Protein AF-A0A315R3R1-F1 (afdb_monomer)

Foldseek 3Di:
DQPVVPAQALVVVLVVVVVPDVDPQDDPRSVVSSVVSVVCCVVRDPDQQHLVSLQVLLVVLVVCVVVVNLVVSLVSLVVSVVSVLVVLVVVVAQELVVVQVRRPDPDRVLVSLLVSLVSLVVVCLVPLVSLVVLLVSLVSCCVSHVVYDLVSVLSSLLSNLLSCVQVVVNVSSVVSLVVSCVVVVQPLVSLQSNLVSLCPHDPVRRDLVVSLVSLVSSVVSPNHPDPVSVVVSVVSNVVSVVD

Nearest PDB structures (foldseek):
  8fyu-assembly2_A  TM=6.120E-01  e=1.272E-01  Homo sapiens
  8ei0-assembly1_A  TM=6.313E-01  e=1.459E-01  Homo sapiens
  8gck-assembly2_A  TM=6.133E-01  e=1.834E-01  Homo sapiens
  8gck-assembly1_B  TM=6.121E-01  e=2.304E-01  Homo sapiens
  9gaw-assembly1_K  TM=3.525E-01  e=6.413E-02  Homo sapiens

pLDDT: mean 91.43, std 8.93, range [43.41, 98.81]

Mean predicted aligned error: 5.39 Å

Secondary structure (DSSP, 8-state):
--GGGT-S-HHHHHHHHHHHS-----GGGHHHHHHHHHHHHHHH-----SHHHHHHHHHHHHHHHHTT-HHHHHHHHHHHHHHHHHHHHHHT--SHHHHHHHS-SSS-HHHHHHHHHHHHHHHHTT-THHHHHHHHHHHHHHHH-TTS-HHHHHHHHHHHHHHHHHTT-HHHHHHHHHHHHHH-TT-HHHHHHHHHHHHHS-TTT--HHHHHHHHHHHHHT-----HHHHHHHHHHHHHHH--

Radius of gyration: 22.4 Å; Cα contacts (8 Å, |Δi|>4): 259; chains: 1; bounding box: 55×35×65 Å

Solvent-accessible surface area (backbone atoms only — not comparable to full-atom values): 13212 Å² total; per-residue (Å²): 129,60,76,73,78,80,45,53,35,37,59,63,49,26,51,50,46,56,74,75,41,96,70,81,63,57,79,82,48,44,58,50,50,36,51,48,34,42,55,46,46,70,71,75,42,98,71,82,70,32,28,62,56,44,47,51,43,51,52,47,19,55,55,27,44,78,69,72,34,55,68,61,16,49,49,48,44,50,53,49,47,56,51,47,49,59,48,36,69,72,72,65,46,42,23,58,71,59,49,54,71,75,45,71,62,96,70,59,59,68,56,56,56,50,51,48,52,51,51,27,49,63,44,18,78,78,39,64,69,30,23,56,51,34,36,50,51,32,49,52,46,56,68,53,30,67,68,29,60,65,72,56,55,51,52,40,49,51,51,32,18,48,32,29,37,77,71,69,40,42,71,62,12,48,56,44,49,53,54,53,37,68,76,41,70,62,45,60,68,59,33,50,53,57,17,45,52,29,60,72,36,59,83,94,70,37,34,42,69,59,19,37,51,36,33,50,49,53,67,67,62,72,55,71,87,48,73,67,62,52,51,52,39,54,50,54,39,52,64,47,69,78,113

Sequence (243 aa):
MCIRDSYYSAANLSDDWYQKYQITADGREEDFIWMAAWVLWNRLTDSKDCDEELDEKIEEGYNMLSKNNQEEASSIWLDVWEDFKNRIEKEGHNSLEELNRVFESDLFLSNWITDLEMNLHDLGLKNKDYFKKQIKFCRDFLNLLPESKDYLIQSISKGEAAAYIHLGETEKGDIKFERILKKYPNWTWGYIYWGDQYVLLDDSASNKRKAEQIYKLALQNGDIKKMEDIDILKDRVKEVANH

Structure (mmCIF, N/CA/C/O backbone):
data_AF-A0A315R3R1-F1
#
_entry.id   AF-A0A315R3R1-F1
#
loop_
_atom_site.group_PDB
_atom_site.id
_atom_site.type_symbol
_atom_site.label_atom_id
_atom_site.label_alt_id
_atom_site.label_comp_id
_atom_site.label_asym_id
_atom_site.label_entity_id
_atom_site.label_seq_id
_atom_site.pdbx_PDB_ins_code
_atom_site.Cartn_x
_atom_site.Cartn_y
_atom_site.Cartn_z
_atom_site.occupancy
_atom_site.B_iso_or_equiv
_atom_site.auth_seq_id
_atom_site.auth_comp_id
_atom_site.auth_asym_id
_atom_site.auth_atom_id
_atom_site.pdbx_PDB_model_num
ATOM 1 N N . MET A 1 1 ? 9.032 -6.303 -34.307 1.00 43.41 1 MET A N 1
ATOM 2 C CA . MET A 1 1 ? 8.897 -6.438 -32.850 1.00 43.41 1 MET A CA 1
ATOM 3 C C . MET A 1 1 ? 9.300 -5.094 -32.293 1.00 43.41 1 MET A C 1
ATOM 5 O O . MET A 1 1 ? 10.432 -4.685 -32.538 1.00 43.41 1 MET A O 1
ATOM 9 N N . CYS A 1 2 ? 8.352 -4.340 -31.745 1.00 49.78 2 CYS A N 1
ATOM 10 C CA . CYS A 1 2 ? 8.689 -3.096 -31.063 1.00 49.78 2 CYS A CA 1
ATOM 11 C C . CYS A 1 2 ? 9.483 -3.454 -29.803 1.00 49.78 2 CYS A C 1
ATOM 13 O O . CYS A 1 2 ? 9.259 -4.515 -29.230 1.00 49.78 2 CYS A O 1
ATOM 15 N N . ILE A 1 3 ? 10.412 -2.596 -29.376 1.00 58.06 3 ILE A N 1
ATOM 16 C CA . ILE A 1 3 ? 11.241 -2.816 -28.174 1.00 58.06 3 ILE A CA 1
ATOM 17 C C . ILE A 1 3 ? 10.363 -3.179 -26.953 1.00 58.06 3 ILE A C 1
ATOM 19 O O . ILE A 1 3 ? 10.701 -4.070 -26.182 1.00 58.06 3 ILE A O 1
ATOM 23 N N . ARG A 1 4 ? 9.168 -2.583 -26.870 1.00 56.34 4 ARG A N 1
ATOM 24 C CA . ARG A 1 4 ? 8.157 -2.819 -25.829 1.00 56.34 4 ARG A CA 1
ATOM 25 C C . ARG A 1 4 ? 7.463 -4.192 -25.873 1.00 56.34 4 ARG A C 1
ATOM 27 O O . ARG A 1 4 ? 6.874 -4.605 -24.881 1.00 56.34 4 ARG A O 1
ATOM 34 N N . ASP A 1 5 ? 7.493 -4.907 -26.998 1.00 61.88 5 ASP A N 1
ATOM 35 C CA . ASP A 1 5 ? 6.798 -6.201 -27.108 1.00 61.88 5 ASP A CA 1
ATOM 36 C C . ASP A 1 5 ? 7.511 -7.313 -26.314 1.00 61.88 5 ASP A C 1
ATOM 38 O O . ASP A 1 5 ? 6.922 -8.373 -26.111 1.00 61.88 5 ASP A O 1
ATOM 42 N N . SER A 1 6 ? 8.752 -7.071 -25.865 1.00 70.38 6 SER A N 1
ATOM 43 C CA . SER A 1 6 ? 9.600 -8.083 -25.219 1.00 70.38 6 SER A CA 1
ATOM 44 C C . SER A 1 6 ? 10.335 -7.623 -23.958 1.00 70.38 6 SER A C 1
ATOM 46 O O . SER A 1 6 ? 10.893 -8.473 -23.271 1.00 70.38 6 SER A O 1
ATOM 48 N N . TYR A 1 7 ? 10.385 -6.320 -23.660 1.00 84.38 7 TYR A N 1
ATOM 49 C CA . TYR A 1 7 ? 11.195 -5.783 -22.562 1.00 84.38 7 TYR A CA 1
ATOM 50 C C . TYR A 1 7 ? 10.416 -4.752 -21.749 1.00 84.38 7 TYR A C 1
ATOM 52 O O . TYR A 1 7 ? 9.514 -4.097 -22.272 1.00 84.38 7 TYR A O 1
ATOM 60 N N . TYR A 1 8 ? 10.818 -4.606 -20.486 1.00 87.12 8 TYR A N 1
ATOM 61 C CA . TYR A 1 8 ? 10.371 -3.562 -19.558 1.00 87.12 8 TYR A CA 1
ATOM 62 C C . TYR A 1 8 ? 11.518 -2.685 -19.050 1.00 87.12 8 TYR A C 1
ATOM 64 O O . TYR A 1 8 ? 11.253 -1.671 -18.431 1.00 87.12 8 TYR A O 1
ATOM 72 N N . SER A 1 9 ? 12.771 -3.027 -19.348 1.00 89.62 9 SER A N 1
ATOM 73 C CA . SER A 1 9 ? 13.954 -2.309 -18.871 1.00 89.62 9 SER A CA 1
ATOM 74 C C . SER A 1 9 ? 14.962 -2.148 -20.005 1.00 89.62 9 SER A C 1
ATOM 76 O O . SER A 1 9 ? 15.151 -3.063 -20.820 1.00 89.62 9 SER A O 1
ATOM 78 N N . ALA A 1 10 ? 15.624 -0.993 -20.050 1.00 89.44 10 ALA A N 1
ATOM 79 C CA . ALA A 1 10 ? 16.766 -0.784 -20.930 1.00 89.44 10 ALA A CA 1
ATOM 80 C C . ALA A 1 10 ? 17.985 -1.614 -20.509 1.00 89.44 10 ALA A C 1
ATOM 82 O O . ALA A 1 10 ? 18.717 -2.055 -21.395 1.00 89.44 10 ALA A O 1
ATOM 83 N N . ALA A 1 11 ? 18.163 -1.891 -19.213 1.00 88.69 11 ALA A N 1
ATOM 84 C CA . ALA A 1 11 ? 19.149 -2.851 -18.710 1.00 88.69 11 ALA A CA 1
ATOM 85 C C . ALA A 1 11 ? 18.926 -4.256 -19.275 1.00 88.69 11 ALA A C 1
ATOM 87 O O . ALA A 1 11 ? 19.809 -4.800 -19.944 1.00 88.69 11 ALA A O 1
ATOM 88 N N . ASN A 1 12 ? 17.711 -4.789 -19.149 1.00 89.56 12 ASN A N 1
ATOM 89 C CA . ASN A 1 12 ? 17.385 -6.102 -19.713 1.00 89.56 12 ASN A CA 1
ATOM 90 C C . ASN A 1 12 ? 17.523 -6.142 -21.245 1.00 89.56 12 ASN A C 1
ATOM 92 O O . ASN A 1 12 ? 17.957 -7.145 -21.815 1.00 89.56 12 ASN A O 1
ATOM 96 N N . LEU A 1 13 ? 17.194 -5.042 -21.932 1.00 89.56 13 LEU A N 1
ATOM 97 C CA . LEU A 1 13 ? 17.426 -4.916 -23.371 1.00 89.56 13 LEU A CA 1
ATOM 98 C C . LEU A 1 13 ? 18.923 -4.916 -23.717 1.00 89.56 13 LEU A C 1
ATOM 100 O O . LEU A 1 13 ? 19.322 -5.566 -24.686 1.00 89.56 13 LEU A O 1
ATOM 104 N N . SER A 1 14 ? 19.750 -4.194 -22.954 1.00 90.00 14 SER A N 1
ATOM 105 C CA . SER A 1 14 ? 21.198 -4.175 -23.170 1.00 90.00 14 SER A CA 1
ATOM 106 C C . SER A 1 14 ? 21.834 -5.533 -22.899 1.00 90.00 14 SER A C 1
ATOM 108 O O . SER A 1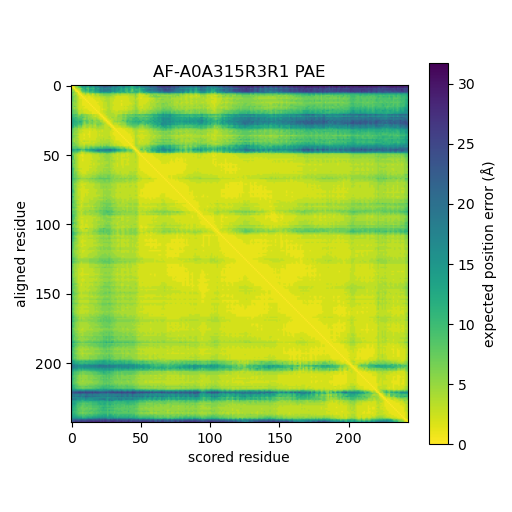 14 ? 22.668 -5.969 -23.692 1.00 90.00 14 SER A O 1
ATOM 110 N N . ASP A 1 15 ? 21.388 -6.247 -21.866 1.00 89.00 15 ASP A N 1
ATOM 111 C CA . ASP A 1 15 ? 21.871 -7.590 -21.544 1.00 89.00 15 ASP A CA 1
ATOM 112 C C . ASP A 1 15 ? 21.567 -8.584 -22.670 1.00 89.00 15 ASP A C 1
ATOM 114 O O . ASP A 1 15 ? 22.435 -9.368 -23.066 1.00 89.00 15 ASP A O 1
ATOM 118 N N . ASP A 1 16 ? 20.374 -8.510 -23.270 1.00 89.31 16 ASP A N 1
ATOM 119 C CA . ASP A 1 16 ? 20.048 -9.320 -24.448 1.00 89.31 16 ASP A CA 1
ATOM 120 C C . ASP A 1 16 ? 20.957 -8.983 -25.642 1.00 89.31 16 ASP A C 1
ATOM 122 O O . ASP A 1 16 ? 21.403 -9.875 -26.370 1.00 89.31 16 ASP A O 1
ATOM 126 N N . TRP A 1 17 ? 21.312 -7.706 -25.834 1.00 90.31 17 TRP A N 1
ATOM 127 C CA . TRP A 1 17 ? 22.267 -7.315 -26.875 1.00 90.31 17 TRP A CA 1
ATOM 128 C C . TRP A 1 17 ? 23.661 -7.894 -26.627 1.00 90.31 17 TRP A C 1
ATOM 130 O O . TRP A 1 17 ? 24.275 -8.380 -27.579 1.00 90.31 17 TRP A O 1
ATOM 140 N N . TYR A 1 18 ? 24.138 -7.908 -25.380 1.00 87.94 18 TYR A N 1
ATOM 141 C CA . TYR A 1 18 ? 25.399 -8.559 -25.010 1.00 87.94 18 TYR A CA 1
ATOM 142 C C . TYR A 1 18 ? 25.392 -10.065 -25.277 1.00 87.94 18 TYR A C 1
ATOM 144 O O . TYR A 1 18 ? 26.405 -10.620 -25.699 1.00 87.94 18 TYR A O 1
ATOM 152 N N . GLN A 1 19 ? 24.259 -10.738 -25.071 1.00 87.19 19 GLN A N 1
ATOM 153 C CA . GLN A 1 19 ? 24.139 -12.173 -25.346 1.00 87.19 19 GLN A CA 1
ATOM 154 C C . GLN A 1 19 ? 24.048 -12.480 -26.845 1.00 87.19 19 GLN A C 1
ATOM 156 O O . GLN A 1 19 ? 24.548 -13.506 -27.315 1.00 87.19 19 GLN A O 1
ATOM 161 N N . LYS A 1 20 ? 23.393 -11.604 -27.609 1.00 89.06 20 LYS A N 1
ATOM 162 C CA . LYS A 1 20 ? 23.090 -11.818 -29.027 1.00 89.06 20 LYS A CA 1
ATOM 163 C C . LYS A 1 20 ? 24.209 -11.387 -29.965 1.00 89.06 20 LYS A C 1
ATOM 165 O O . LYS A 1 20 ? 24.366 -11.972 -31.040 1.00 89.06 20 LYS A O 1
ATOM 170 N N . TYR A 1 21 ? 24.951 -10.350 -29.600 1.00 88.00 21 TYR A N 1
ATOM 171 C CA . TYR A 1 21 ? 26.004 -9.780 -30.426 1.00 88.00 21 TYR A CA 1
ATOM 172 C C . TYR A 1 21 ? 27.364 -9.986 -29.773 1.00 88.00 21 TYR A C 1
ATOM 174 O O . TYR A 1 21 ? 27.501 -9.999 -28.557 1.00 88.00 21 TYR A O 1
ATOM 182 N N . GLN A 1 22 ? 28.403 -10.119 -30.596 1.00 86.31 22 GLN A N 1
ATOM 183 C CA . GLN A 1 22 ? 29.772 -10.186 -30.100 1.00 86.31 22 GLN A CA 1
ATOM 184 C C . GLN A 1 22 ? 30.243 -8.778 -29.709 1.00 86.31 22 GLN A C 1
ATOM 186 O O . GLN A 1 22 ? 30.945 -8.113 -30.471 1.00 86.31 22 GLN A O 1
ATOM 191 N N . ILE A 1 23 ? 29.805 -8.311 -28.542 1.00 84.88 23 ILE A N 1
ATOM 192 C CA . ILE A 1 23 ? 30.211 -7.029 -27.969 1.00 84.88 23 ILE A CA 1
ATOM 193 C C . ILE A 1 23 ? 31.541 -7.230 -27.237 1.00 84.88 23 ILE A C 1
ATOM 195 O O . ILE A 1 23 ? 31.669 -8.110 -26.392 1.00 84.88 23 ILE A O 1
ATOM 199 N N . THR A 1 24 ? 32.546 -6.429 -27.593 1.00 85.81 24 THR A N 1
ATOM 200 C CA . THR A 1 24 ? 33.890 -6.455 -26.983 1.00 85.81 24 THR A CA 1
ATOM 201 C C . THR A 1 24 ? 34.185 -5.202 -26.158 1.00 85.81 24 THR A C 1
ATOM 203 O O . THR A 1 24 ? 35.344 -4.958 -25.844 1.00 85.81 24 THR A O 1
ATOM 206 N N . ALA A 1 25 ? 33.165 -4.381 -25.892 1.00 82.44 25 ALA A N 1
ATOM 207 C CA . ALA A 1 25 ? 33.278 -3.195 -25.051 1.00 82.44 25 ALA A CA 1
ATOM 208 C C . ALA A 1 25 ? 33.640 -3.618 -23.621 1.00 82.44 25 ALA A C 1
ATOM 210 O O . ALA A 1 25 ? 33.006 -4.533 -23.093 1.00 82.44 25 ALA A O 1
ATOM 211 N N . ASP A 1 26 ? 34.647 -2.974 -23.028 1.00 79.94 26 ASP A N 1
ATOM 212 C CA . ASP A 1 26 ? 35.115 -3.252 -21.672 1.00 79.94 26 ASP A CA 1
ATOM 213 C C . ASP A 1 26 ? 35.281 -1.970 -20.834 1.00 79.94 26 ASP A C 1
ATOM 215 O O . ASP A 1 26 ? 35.397 -0.844 -21.338 1.00 79.94 26 ASP A O 1
ATOM 219 N N . GLY A 1 27 ? 35.235 -2.122 -19.510 1.00 80.94 27 GLY A N 1
ATOM 220 C CA . GLY A 1 27 ? 35.430 -1.015 -18.577 1.00 80.94 27 GLY A CA 1
ATOM 221 C C . GLY A 1 27 ? 34.406 0.107 -18.776 1.00 80.94 27 GLY A C 1
ATOM 222 O O . GLY A 1 27 ? 33.212 -0.097 -18.615 1.00 80.94 27 GLY A O 1
ATOM 223 N N . ARG A 1 28 ? 34.857 1.320 -19.121 1.00 75.38 28 ARG A N 1
ATOM 224 C CA . ARG A 1 28 ? 33.953 2.480 -19.302 1.00 75.38 28 ARG A CA 1
ATOM 225 C C . ARG A 1 28 ? 33.085 2.395 -20.559 1.00 75.38 28 ARG A C 1
ATOM 227 O O . ARG 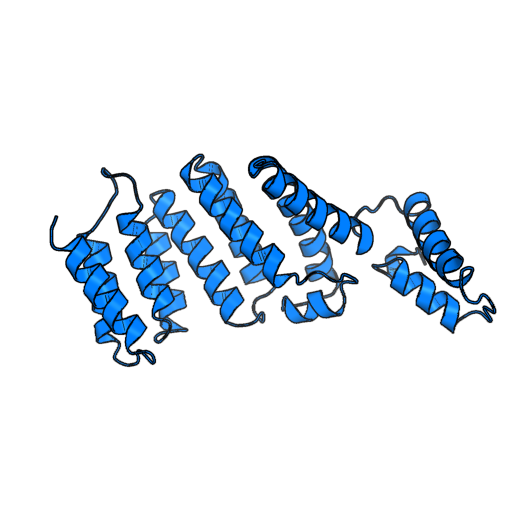A 1 28 ? 32.161 3.190 -20.702 1.00 75.38 28 ARG A O 1
ATOM 234 N N . GLU A 1 29 ? 33.417 1.510 -21.494 1.00 80.31 29 GLU A N 1
ATOM 235 C CA . GLU A 1 29 ? 32.631 1.313 -22.713 1.00 80.31 29 GLU A CA 1
ATOM 236 C C . GLU A 1 29 ? 31.443 0.370 -22.477 1.00 80.31 29 GLU A C 1
ATOM 238 O O . GLU A 1 29 ? 30.523 0.356 -23.292 1.00 80.31 29 GLU A O 1
ATOM 243 N N . GLU A 1 30 ? 31.418 -0.368 -21.360 1.00 80.12 30 GLU A N 1
ATOM 244 C CA . GLU A 1 30 ? 30.293 -1.240 -20.996 1.00 80.12 30 GLU A CA 1
ATOM 245 C C . GLU A 1 30 ? 29.014 -0.425 -20.765 1.00 80.12 30 GLU A C 1
ATOM 247 O O . GLU A 1 30 ? 27.962 -0.708 -21.344 1.00 80.12 30 GLU A O 1
ATOM 252 N N . ASP A 1 31 ? 29.141 0.690 -20.044 1.00 83.25 31 ASP A N 1
ATOM 253 C CA . ASP A 1 31 ? 28.031 1.605 -19.774 1.00 83.25 31 ASP A CA 1
ATOM 254 C C . ASP A 1 31 ? 27.430 2.201 -21.060 1.00 83.25 31 ASP A C 1
ATOM 256 O O . ASP A 1 31 ? 26.258 2.580 -21.092 1.00 83.25 31 ASP A O 1
ATOM 260 N N . PHE A 1 32 ? 28.205 2.285 -22.151 1.00 87.44 32 PHE A N 1
ATOM 261 C CA . PHE A 1 32 ? 27.733 2.869 -23.408 1.00 87.44 32 PHE A CA 1
ATOM 262 C C . PHE A 1 32 ? 26.575 2.073 -24.014 1.00 87.44 32 PHE A C 1
ATOM 264 O O . PHE A 1 32 ? 25.667 2.669 -24.594 1.00 87.44 32 PHE A O 1
ATOM 271 N N . ILE A 1 33 ? 26.590 0.743 -23.895 1.00 88.00 33 ILE A N 1
ATOM 272 C CA . ILE A 1 33 ? 25.550 -0.109 -24.484 1.00 88.00 33 ILE A CA 1
ATOM 273 C C . ILE A 1 33 ? 24.231 0.069 -23.734 1.00 88.00 33 ILE A C 1
ATOM 275 O O . ILE A 1 33 ? 23.193 0.260 -24.372 1.00 88.00 33 ILE A O 1
ATOM 279 N N . TRP A 1 34 ? 24.285 0.104 -22.403 1.00 88.25 34 TRP A N 1
ATOM 280 C CA . TRP A 1 34 ? 23.134 0.434 -21.566 1.00 88.25 34 TRP A CA 1
ATOM 281 C C . TRP A 1 34 ? 22.597 1.843 -21.862 1.00 88.25 34 TRP A C 1
ATOM 283 O O . TRP A 1 34 ? 21.415 2.014 -22.163 1.00 88.25 34 TRP A O 1
ATOM 293 N N . MET A 1 35 ? 23.471 2.856 -21.907 1.00 88.62 35 MET A N 1
ATOM 294 C CA . MET A 1 35 ? 23.073 4.229 -22.246 1.00 88.62 35 MET A CA 1
ATOM 295 C C . MET A 1 35 ? 22.450 4.324 -23.644 1.00 88.62 35 MET A C 1
ATOM 297 O O . MET A 1 35 ? 21.498 5.078 -23.857 1.00 88.62 35 MET A O 1
ATOM 301 N N . ALA A 1 36 ? 22.966 3.571 -24.618 1.00 90.19 36 ALA A N 1
ATOM 302 C CA . ALA A 1 36 ? 22.400 3.518 -25.959 1.00 90.19 36 ALA A CA 1
ATOM 303 C C . ALA A 1 36 ? 21.009 2.870 -25.958 1.00 90.19 36 ALA A C 1
ATOM 305 O O . ALA A 1 36 ? 20.108 3.400 -26.611 1.00 90.19 36 ALA A O 1
ATOM 306 N N . ALA A 1 37 ? 20.820 1.774 -25.213 1.00 89.81 37 ALA A N 1
ATOM 307 C CA . ALA A 1 37 ? 19.516 1.143 -25.020 1.00 89.81 37 ALA A CA 1
ATOM 308 C C . ALA A 1 37 ? 18.510 2.136 -24.423 1.00 89.81 37 ALA A C 1
ATOM 310 O O . ALA A 1 37 ? 17.426 2.306 -24.981 1.00 89.81 37 ALA A O 1
ATOM 311 N N . TRP A 1 38 ? 18.913 2.880 -23.392 1.00 88.88 38 TRP A N 1
ATOM 312 C CA . TRP A 1 38 ? 18.087 3.904 -22.752 1.00 88.88 38 TRP A CA 1
ATOM 313 C C . TRP A 1 38 ? 17.705 5.054 -23.692 1.00 88.88 38 TRP A C 1
ATOM 315 O O . TRP A 1 38 ? 16.534 5.401 -23.850 1.00 88.88 38 TRP A O 1
ATOM 325 N N . VAL A 1 39 ? 18.680 5.625 -24.404 1.00 89.25 39 VAL A N 1
ATOM 326 C CA . VAL A 1 39 ? 18.425 6.709 -25.367 1.00 89.25 39 VAL A CA 1
ATOM 327 C C . VAL A 1 39 ? 17.518 6.244 -26.506 1.00 89.25 39 VAL A C 1
ATOM 329 O O . VAL A 1 39 ? 16.678 7.013 -26.978 1.00 89.25 39 VAL A O 1
ATOM 332 N N . LEU A 1 40 ? 17.691 5.009 -26.981 1.00 88.00 40 LEU A N 1
ATOM 333 C CA . LEU A 1 40 ? 16.834 4.438 -28.016 1.00 88.00 40 LEU A CA 1
ATOM 334 C C . LEU A 1 40 ? 15.423 4.187 -27.491 1.00 88.00 40 LEU A C 1
ATOM 336 O O . LEU A 1 40 ? 14.473 4.508 -28.202 1.00 88.00 40 LEU A O 1
ATOM 340 N N . TRP A 1 41 ? 15.278 3.703 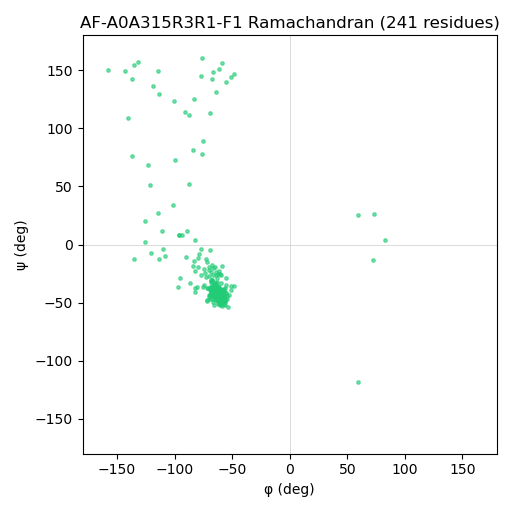-26.257 1.00 87.50 41 TRP A N 1
ATOM 341 C CA . TRP A 1 41 ? 13.984 3.534 -25.603 1.00 87.50 41 TRP A CA 1
ATOM 342 C C . TRP A 1 41 ? 13.180 4.836 -25.607 1.00 87.50 41 TRP A C 1
ATOM 344 O O . TRP A 1 41 ? 12.086 4.895 -26.173 1.00 87.50 41 TRP A O 1
ATOM 354 N N . ASN A 1 42 ? 13.789 5.909 -25.104 1.00 83.94 42 ASN A N 1
ATOM 355 C CA . ASN A 1 42 ? 13.160 7.225 -24.968 1.00 83.94 42 ASN A CA 1
ATOM 356 C C . ASN A 1 42 ? 12.835 7.902 -26.306 1.00 83.94 42 ASN A C 1
ATOM 358 O O . ASN A 1 42 ? 12.037 8.833 -26.364 1.00 83.94 42 ASN A O 1
ATOM 362 N N . ARG A 1 43 ? 13.479 7.479 -27.400 1.00 86.00 43 ARG A N 1
ATOM 363 C CA . ARG A 1 43 ? 13.232 8.024 -28.747 1.00 86.00 43 ARG A CA 1
ATOM 364 C C . ARG A 1 43 ? 12.237 7.211 -29.558 1.00 86.00 43 ARG A C 1
ATOM 366 O O . ARG A 1 43 ? 11.638 7.754 -30.483 1.00 86.00 43 ARG A O 1
ATOM 373 N N . LEU A 1 44 ? 12.162 5.909 -29.301 1.00 83.69 44 LEU A N 1
ATOM 374 C CA . LEU A 1 44 ? 11.427 4.959 -30.135 1.00 83.69 44 LEU A CA 1
ATOM 375 C C . LEU A 1 44 ? 10.148 4.455 -29.475 1.00 83.69 44 LEU A C 1
ATOM 377 O O . LEU A 1 44 ? 9.354 3.788 -30.139 1.00 83.69 44 LEU A O 1
ATOM 381 N N . THR A 1 45 ? 9.947 4.750 -28.194 1.00 77.62 45 THR A N 1
ATOM 382 C CA . THR A 1 45 ? 8.723 4.418 -27.477 1.00 77.62 45 THR A CA 1
ATOM 383 C C . THR A 1 45 ? 8.056 5.700 -26.989 1.00 77.62 45 THR A C 1
ATOM 385 O O . THR A 1 45 ? 8.713 6.595 -26.469 1.00 77.62 45 THR A O 1
ATOM 388 N N . ASP A 1 46 ? 6.736 5.782 -27.153 1.00 71.19 46 ASP A N 1
ATOM 389 C CA . ASP A 1 46 ? 5.912 6.830 -26.528 1.00 71.19 46 ASP A CA 1
ATOM 390 C C . ASP A 1 46 ? 5.563 6.478 -25.066 1.00 71.19 46 ASP A C 1
ATOM 392 O O . ASP A 1 46 ? 4.765 7.157 -24.422 1.00 71.19 46 ASP A O 1
ATOM 396 N N . SER A 1 47 ? 6.096 5.357 -24.571 1.00 65.94 47 SER A N 1
ATOM 397 C CA . SER A 1 47 ? 5.656 4.691 -23.353 1.00 65.94 47 SER A CA 1
ATOM 398 C C . SER A 1 47 ? 6.575 5.027 -22.193 1.00 65.94 47 SER A C 1
ATOM 400 O O . SER A 1 47 ? 7.772 4.768 -22.266 1.00 65.94 47 SER A O 1
ATOM 402 N N . LYS A 1 48 ? 5.987 5.572 -21.130 1.00 67.56 48 LYS A N 1
ATOM 403 C CA . LYS A 1 48 ? 6.679 6.047 -19.927 1.00 67.56 48 LYS A CA 1
ATOM 404 C C . LYS A 1 48 ? 6.600 5.075 -18.744 1.00 67.56 48 LYS A C 1
ATOM 406 O O . LYS A 1 48 ? 6.420 5.484 -17.595 1.00 67.56 48 LYS A O 1
ATOM 411 N N . ASP A 1 49 ? 6.602 3.785 -19.063 1.00 76.75 49 ASP A N 1
ATOM 412 C CA . ASP A 1 49 ? 6.310 2.668 -18.155 1.00 76.75 49 ASP A CA 1
ATOM 413 C C . ASP A 1 49 ? 7.433 1.615 -18.121 1.00 76.75 49 ASP A C 1
ATOM 415 O O . ASP A 1 49 ? 7.188 0.469 -17.741 1.00 76.75 49 ASP A O 1
ATOM 419 N N . CYS A 1 50 ? 8.650 1.978 -18.541 1.00 88.31 50 CYS A N 1
ATOM 420 C CA . CYS A 1 50 ? 9.828 1.142 -18.315 1.00 88.31 50 CYS A CA 1
ATOM 421 C C . CYS A 1 50 ? 10.321 1.237 -16.870 1.00 88.31 50 CYS A C 1
ATOM 423 O O . CYS A 1 50 ? 10.008 2.189 -16.156 1.00 88.31 50 CYS A O 1
ATOM 425 N N . ASP A 1 51 ? 11.104 0.244 -16.462 1.00 91.88 51 ASP A N 1
ATOM 426 C CA . ASP A 1 51 ? 11.554 0.062 -15.089 1.00 91.88 51 ASP A CA 1
ATOM 427 C C . ASP A 1 51 ? 12.326 1.271 -14.593 1.00 91.88 51 ASP A C 1
ATOM 429 O O . ASP A 1 51 ? 11.990 1.801 -13.541 1.00 91.88 51 ASP A O 1
ATOM 433 N N . GLU A 1 52 ? 13.265 1.776 -15.390 1.00 90.44 52 GLU A N 1
ATOM 434 C CA . GLU A 1 52 ? 14.071 2.926 -15.003 1.00 90.44 52 GLU A CA 1
ATOM 435 C C . GLU A 1 52 ? 13.224 4.212 -14.860 1.00 90.44 52 GLU A C 1
ATOM 437 O O . GLU A 1 52 ? 13.440 4.981 -13.929 1.00 90.44 52 GLU A O 1
ATOM 442 N N . GLU A 1 53 ? 12.208 4.445 -15.707 1.00 90.31 53 GLU A N 1
ATOM 443 C CA . GLU A 1 53 ? 11.324 5.617 -15.541 1.00 90.31 53 GLU A CA 1
ATOM 444 C C . GLU A 1 53 ? 10.384 5.468 -14.334 1.00 90.31 53 GLU A C 1
ATOM 446 O O . GLU A 1 53 ? 10.072 6.449 -13.653 1.00 90.31 53 GLU A O 1
ATOM 451 N N . LEU A 1 54 ? 9.877 4.258 -14.078 1.00 93.25 54 LEU A N 1
ATOM 452 C CA . LEU A 1 54 ? 9.029 3.991 -12.915 1.00 93.25 54 LEU A CA 1
ATOM 453 C C . LEU A 1 54 ? 9.829 4.127 -11.617 1.00 93.25 54 LEU A C 1
ATOM 455 O O . LEU A 1 54 ? 9.324 4.709 -10.657 1.00 93.25 54 LEU A O 1
ATOM 459 N N . ASP A 1 55 ? 11.068 3.640 -11.609 1.00 94.50 55 ASP A N 1
ATOM 460 C CA . ASP A 1 55 ? 12.014 3.776 -10.508 1.00 94.50 55 ASP A CA 1
ATOM 461 C C . ASP A 1 55 ? 12.315 5.252 -10.214 1.00 94.50 55 ASP A C 1
ATOM 463 O O . ASP A 1 55 ? 12.080 5.717 -9.096 1.00 94.50 55 ASP A O 1
ATOM 467 N N . GLU A 1 56 ? 12.673 6.034 -11.242 1.00 93.75 56 GLU A N 1
ATOM 468 C CA . GLU A 1 56 ? 12.898 7.481 -11.125 1.00 93.75 56 GLU A CA 1
ATOM 469 C C . GLU A 1 56 ? 11.682 8.214 -10.528 1.00 93.75 56 GLU A C 1
ATOM 471 O O . GLU A 1 56 ? 11.837 9.079 -9.662 1.00 93.75 56 GLU A O 1
ATOM 476 N N . LYS A 1 57 ? 10.452 7.864 -10.933 1.00 96.06 57 LYS A N 1
ATOM 477 C CA . LYS A 1 57 ? 9.225 8.456 -10.363 1.00 96.06 57 LYS A CA 1
ATOM 478 C C . LYS A 1 57 ? 8.992 8.035 -8.910 1.00 96.06 57 LYS A C 1
ATOM 480 O O . LYS A 1 57 ? 8.507 8.839 -8.107 1.00 96.06 57 LYS A O 1
ATOM 485 N N . ILE A 1 58 ? 9.304 6.790 -8.543 1.00 97.31 58 ILE A N 1
ATOM 486 C CA . ILE A 1 58 ? 9.209 6.353 -7.144 1.00 97.31 58 ILE A CA 1
ATOM 487 C C . ILE A 1 58 ? 10.178 7.176 -6.290 1.00 97.31 58 ILE A C 1
ATOM 489 O O . ILE A 1 58 ? 9.762 7.736 -5.268 1.00 97.31 58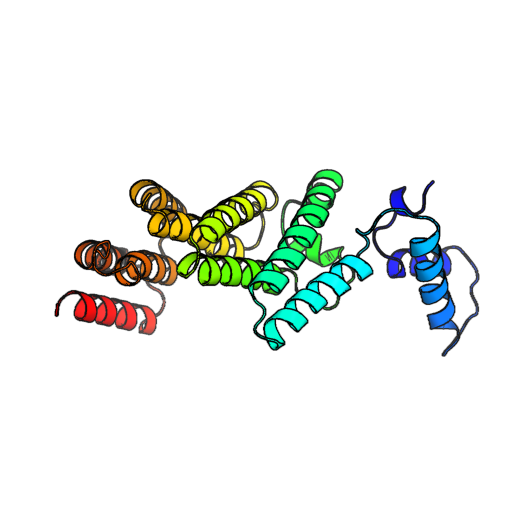 ILE A O 1
ATOM 493 N N . GLU A 1 59 ? 11.427 7.320 -6.732 1.00 97.19 59 GLU A N 1
ATOM 494 C CA . GLU A 1 59 ? 12.420 8.174 -6.080 1.00 97.19 59 GLU A CA 1
ATOM 495 C C . GLU A 1 59 ? 11.992 9.645 -6.042 1.00 97.19 59 GLU A C 1
ATOM 497 O O . GLU A 1 59 ? 12.178 10.324 -5.028 1.00 97.19 59 GLU A O 1
ATOM 502 N N . GLU A 1 60 ? 11.366 10.159 -7.103 1.00 97.81 60 GLU A N 1
ATOM 503 C CA . GLU A 1 60 ? 10.813 11.512 -7.125 1.00 97.81 60 GLU A CA 1
ATOM 504 C C . GLU A 1 60 ? 9.767 11.710 -6.021 1.00 97.81 60 GLU A C 1
ATOM 506 O O . GLU A 1 60 ? 9.812 12.715 -5.305 1.00 97.81 60 GLU A O 1
ATOM 511 N N . GLY A 1 61 ? 8.879 10.739 -5.801 1.00 98.25 61 GLY A N 1
ATOM 512 C CA . GLY A 1 61 ? 7.938 10.797 -4.684 1.00 98.25 61 GLY A CA 1
ATOM 513 C C . GLY A 1 61 ? 8.642 10.831 -3.322 1.00 98.25 61 GLY A C 1
ATOM 514 O O . GLY A 1 61 ? 8.300 11.666 -2.480 1.00 98.25 61 GLY A O 1
ATOM 515 N N . TYR A 1 62 ? 9.701 10.040 -3.118 1.00 97.94 62 TYR A N 1
ATOM 516 C CA . TYR A 1 62 ? 10.531 10.140 -1.907 1.00 97.94 62 TYR A CA 1
ATOM 517 C C . TYR A 1 62 ? 11.213 11.511 -1.774 1.00 97.94 62 TYR A C 1
ATOM 519 O O . TYR A 1 62 ? 11.243 12.101 -0.687 1.00 97.94 62 TYR A O 1
ATOM 527 N N . ASN A 1 63 ? 11.688 12.082 -2.881 1.00 98.19 63 ASN A N 1
ATOM 528 C CA . ASN A 1 63 ? 12.234 13.435 -2.916 1.00 98.19 63 ASN A CA 1
ATOM 529 C C . ASN A 1 63 ? 11.176 14.480 -2.527 1.00 98.19 63 ASN A C 1
ATOM 531 O O . ASN A 1 63 ? 11.494 15.428 -1.802 1.00 98.19 63 ASN A O 1
ATOM 535 N N . MET A 1 64 ? 9.918 14.314 -2.938 1.00 98.44 64 MET A N 1
ATOM 536 C CA . MET A 1 64 ? 8.816 15.182 -2.508 1.00 98.44 64 MET A CA 1
ATOM 537 C C . MET A 1 64 ? 8.513 15.032 -1.015 1.00 98.44 64 MET A C 1
ATOM 539 O O . MET A 1 64 ? 8.337 16.047 -0.334 1.00 98.44 64 MET A O 1
ATOM 543 N N . LEU A 1 65 ? 8.563 13.816 -0.462 1.00 96.44 65 LEU A N 1
ATOM 544 C CA . LEU A 1 65 ? 8.427 13.600 0.985 1.00 96.44 65 LEU A CA 1
ATOM 545 C C . LEU A 1 65 ? 9.529 14.289 1.786 1.00 96.44 65 LEU A C 1
ATOM 547 O O . LEU A 1 65 ? 9.228 14.953 2.777 1.00 96.44 65 LEU A O 1
ATOM 551 N N . SER A 1 66 ? 10.784 14.233 1.331 1.00 96.88 66 SER A N 1
ATOM 552 C CA . SER A 1 66 ? 11.892 14.939 1.999 1.00 96.88 66 SER A CA 1
ATOM 553 C C . SER A 1 66 ? 11.704 16.465 2.041 1.00 96.88 66 SER A C 1
ATOM 555 O O . SER A 1 66 ? 12.242 17.146 2.914 1.00 96.88 66 SER A O 1
ATOM 557 N N . LYS A 1 67 ? 10.889 17.008 1.126 1.00 97.75 67 LYS A N 1
ATOM 558 C CA . LYS A 1 67 ? 10.498 18.424 1.056 1.00 97.75 67 LYS A CA 1
ATOM 559 C C . LYS A 1 67 ? 9.181 18.718 1.790 1.00 97.75 67 LYS A C 1
ATOM 561 O O . LYS A 1 67 ? 8.670 19.829 1.682 1.00 97.75 67 LYS A O 1
ATOM 566 N N . ASN A 1 68 ? 8.638 17.752 2.535 1.00 95.62 68 ASN A N 1
ATOM 567 C CA . ASN A 1 68 ? 7.321 17.791 3.183 1.00 95.62 68 ASN A CA 1
ATOM 568 C C . ASN A 1 68 ? 6.142 17.987 2.210 1.00 95.62 68 ASN A C 1
ATOM 570 O O . ASN A 1 68 ? 5.087 18.482 2.608 1.00 95.62 68 ASN A O 1
ATOM 574 N N . ASN A 1 69 ? 6.298 17.601 0.940 1.00 97.62 69 ASN A N 1
ATOM 575 C CA . ASN A 1 69 ? 5.241 17.686 -0.063 1.00 97.62 69 ASN A CA 1
ATOM 576 C C . ASN A 1 69 ? 4.566 16.322 -0.273 1.00 97.62 69 ASN A C 1
ATOM 578 O O . ASN A 1 69 ? 4.763 15.640 -1.276 1.00 97.62 69 ASN A O 1
ATOM 582 N N . GLN A 1 70 ? 3.776 15.921 0.719 1.00 97.50 70 GLN A N 1
ATOM 583 C CA . GLN A 1 70 ? 3.114 14.617 0.749 1.00 97.50 70 GLN A CA 1
ATOM 584 C C . GLN A 1 70 ? 2.012 14.468 -0.311 1.00 97.50 70 GLN A C 1
ATOM 586 O O . GLN A 1 70 ? 1.791 13.363 -0.809 1.00 97.50 70 GLN A O 1
ATOM 591 N N . GLU A 1 71 ? 1.331 15.562 -0.668 1.00 98.38 71 GLU A N 1
ATOM 592 C CA . GLU A 1 71 ? 0.292 15.559 -1.708 1.00 98.38 71 GLU A CA 1
ATOM 593 C C . GLU A 1 71 ? 0.887 15.237 -3.079 1.00 98.38 71 GLU A C 1
ATOM 595 O O . GLU A 1 71 ? 0.395 14.335 -3.756 1.00 98.38 71 GLU A O 1
ATOM 600 N N . GLU A 1 72 ? 1.984 15.908 -3.442 1.00 98.50 72 GLU A N 1
ATOM 601 C CA . GLU A 1 72 ? 2.693 15.651 -4.698 1.00 98.50 72 GLU A CA 1
ATOM 602 C C . GLU A 1 72 ? 3.292 14.243 -4.719 1.00 98.50 72 GLU A C 1
ATOM 604 O O . GLU A 1 72 ? 3.083 13.509 -5.680 1.00 98.50 72 GLU A O 1
ATOM 609 N N . ALA A 1 73 ? 3.945 13.821 -3.627 1.00 98.44 73 ALA A N 1
ATOM 610 C CA . ALA A 1 73 ? 4.486 12.466 -3.506 1.00 98.44 73 ALA A CA 1
ATOM 611 C C . ALA A 1 73 ? 3.410 11.397 -3.753 1.00 98.44 73 ALA A C 1
ATOM 613 O O . ALA A 1 73 ? 3.605 10.469 -4.534 1.00 98.44 73 ALA A O 1
ATOM 614 N N . SER A 1 74 ? 2.243 11.559 -3.119 1.00 98.38 74 SER A N 1
ATOM 615 C CA . SER A 1 74 ? 1.123 10.627 -3.272 1.00 98.38 74 SER A CA 1
ATOM 616 C C . SER A 1 74 ? 0.517 10.677 -4.673 1.00 98.38 74 SER A C 1
ATOM 618 O O . SER A 1 74 ? 0.020 9.661 -5.145 1.00 98.38 74 SER A O 1
ATOM 620 N N . SER A 1 75 ? 0.527 11.839 -5.335 1.00 98.38 75 SER A N 1
ATOM 621 C CA . SER A 1 75 ? 0.060 11.964 -6.718 1.00 98.38 75 SER A CA 1
ATOM 622 C C . SER A 1 75 ? 0.965 11.189 -7.671 1.00 98.38 75 SER A C 1
ATOM 624 O O . SER A 1 75 ? 0.473 10.323 -8.387 1.00 98.38 75 SER A O 1
ATOM 626 N N . ILE A 1 76 ? 2.279 11.431 -7.608 1.00 98.25 76 ILE A N 1
ATOM 627 C CA . ILE A 1 76 ? 3.280 10.745 -8.437 1.00 98.25 76 ILE A CA 1
ATOM 628 C C . ILE A 1 76 ? 3.187 9.230 -8.240 1.00 98.25 76 ILE A C 1
ATOM 630 O O . ILE A 1 76 ? 3.102 8.468 -9.199 1.00 98.25 76 ILE A O 1
ATOM 634 N N . TRP A 1 77 ? 3.143 8.771 -6.989 1.00 98.50 77 TRP A N 1
ATOM 635 C CA . TRP A 1 77 ? 3.062 7.344 -6.689 1.00 98.50 77 TRP A CA 1
ATOM 636 C C . TRP A 1 77 ? 1.737 6.695 -7.100 1.00 98.50 77 TRP A C 1
ATOM 638 O O . TRP A 1 77 ? 1.726 5.517 -7.449 1.00 98.50 77 TRP A O 1
ATOM 648 N N . LEU A 1 78 ? 0.618 7.426 -7.096 1.00 98.44 78 LEU A N 1
ATOM 649 C CA . LEU A 1 78 ? -0.635 6.901 -7.643 1.00 98.44 78 LEU A CA 1
ATOM 650 C C . LEU A 1 78 ? -0.567 6.735 -9.164 1.00 98.44 78 LEU A C 1
ATOM 652 O O . LEU A 1 78 ? -1.108 5.753 -9.667 1.00 98.44 78 LEU A O 1
ATOM 656 N N . ASP A 1 79 ? 0.115 7.633 -9.877 1.00 96.44 79 ASP A N 1
ATOM 657 C CA . ASP A 1 79 ? 0.331 7.491 -11.321 1.00 96.44 79 ASP A CA 1
ATOM 658 C C . ASP A 1 79 ? 1.213 6.267 -11.621 1.00 96.44 79 ASP A C 1
ATOM 660 O O . ASP A 1 79 ? 0.844 5.426 -12.440 1.00 96.44 79 ASP A O 1
ATOM 664 N N . VAL A 1 80 ? 2.305 6.086 -10.866 1.00 96.38 80 VAL A N 1
ATOM 665 C CA . VAL A 1 80 ? 3.152 4.879 -10.941 1.00 96.38 80 VAL A CA 1
ATOM 666 C C . VAL A 1 80 ? 2.343 3.607 -10.659 1.00 96.38 80 VAL A C 1
ATOM 668 O O . VAL A 1 80 ? 2.520 2.588 -11.327 1.00 96.38 80 VAL A O 1
ATOM 671 N N . TRP A 1 81 ? 1.423 3.639 -9.691 1.00 97.56 81 TRP A N 1
ATOM 672 C CA . TRP A 1 81 ? 0.548 2.499 -9.415 1.00 97.56 81 TRP A CA 1
ATOM 673 C C . TRP A 1 81 ? -0.358 2.155 -10.604 1.00 97.56 81 TRP A C 1
ATOM 675 O O . TRP A 1 81 ? -0.519 0.977 -10.915 1.00 97.56 81 TRP A O 1
ATOM 685 N N . GLU A 1 82 ? -0.935 3.144 -11.295 1.00 95.56 82 GLU A N 1
ATOM 686 C CA . GLU A 1 82 ? -1.736 2.890 -12.501 1.00 95.56 82 GLU A CA 1
ATOM 687 C C . GLU A 1 82 ? -0.907 2.232 -13.618 1.00 95.56 82 GLU A C 1
ATOM 689 O O . GLU A 1 82 ? -1.395 1.293 -14.254 1.00 95.56 82 GLU A O 1
ATOM 694 N N . ASP A 1 83 ? 0.353 2.640 -13.797 1.00 92.06 83 ASP A N 1
ATOM 695 C CA . ASP A 1 83 ? 1.279 2.007 -14.745 1.00 92.06 83 ASP A CA 1
ATOM 696 C C . ASP A 1 83 ? 1.558 0.539 -14.361 1.00 92.06 83 ASP A C 1
ATOM 698 O O . ASP A 1 83 ? 1.439 -0.368 -15.195 1.00 92.06 83 ASP A O 1
ATOM 702 N N . PHE A 1 84 ? 1.820 0.262 -13.077 1.00 92.81 84 PHE A N 1
ATOM 703 C CA . PHE A 1 84 ? 2.024 -1.108 -12.599 1.00 92.81 84 PHE A CA 1
ATOM 704 C C . PHE A 1 84 ? 0.795 -1.995 -12.752 1.00 92.81 84 PHE A C 1
ATOM 706 O O . PHE A 1 84 ? 0.949 -3.167 -13.088 1.00 92.81 84 PHE A O 1
ATOM 713 N N . LYS A 1 85 ? -0.422 -1.482 -12.544 1.00 93.62 85 LYS A N 1
ATOM 714 C CA . LYS A 1 85 ? -1.639 -2.289 -12.728 1.00 93.62 85 LYS A CA 1
ATOM 715 C C . LYS A 1 85 ? -1.747 -2.842 -14.142 1.00 93.62 85 LYS A C 1
ATOM 717 O O . LYS A 1 85 ? -1.980 -4.037 -14.304 1.00 93.62 85 LYS A O 1
ATOM 722 N N . ASN A 1 86 ? -1.509 -1.997 -15.145 1.00 87.50 86 ASN A N 1
ATOM 723 C CA . ASN A 1 86 ? -1.532 -2.419 -16.545 1.00 87.50 86 ASN A CA 1
ATOM 724 C C . ASN A 1 86 ? -0.511 -3.537 -16.805 1.00 87.50 86 ASN A C 1
ATOM 726 O O . ASN A 1 86 ? -0.796 -4.494 -17.527 1.00 87.50 86 ASN A O 1
ATOM 730 N N . ARG A 1 87 ? 0.675 -3.439 -16.191 1.00 88.25 87 ARG A N 1
ATOM 731 C CA . ARG A 1 87 ? 1.716 -4.467 -16.288 1.00 88.25 87 ARG A CA 1
ATOM 732 C C . ARG A 1 87 ? 1.329 -5.758 -15.569 1.00 88.25 87 ARG A C 1
ATOM 734 O O . ARG A 1 87 ? 1.466 -6.823 -16.160 1.00 88.25 87 ARG A O 1
ATOM 741 N N . ILE A 1 88 ? 0.824 -5.676 -14.339 1.00 93.00 88 ILE A N 1
ATOM 742 C CA . ILE A 1 88 ? 0.393 -6.837 -13.545 1.00 93.00 88 ILE A CA 1
ATOM 743 C C . ILE A 1 88 ? -0.665 -7.638 -14.310 1.00 93.00 88 ILE A C 1
ATOM 745 O O . ILE A 1 88 ? -0.542 -8.855 -14.431 1.00 93.00 88 ILE A O 1
ATOM 749 N N . GLU A 1 89 ? -1.668 -6.961 -14.873 1.00 90.31 89 GLU A N 1
ATOM 750 C CA . GLU A 1 89 ? -2.731 -7.610 -15.644 1.00 90.31 89 GLU A CA 1
ATOM 751 C C . GLU A 1 89 ? -2.211 -8.261 -16.930 1.0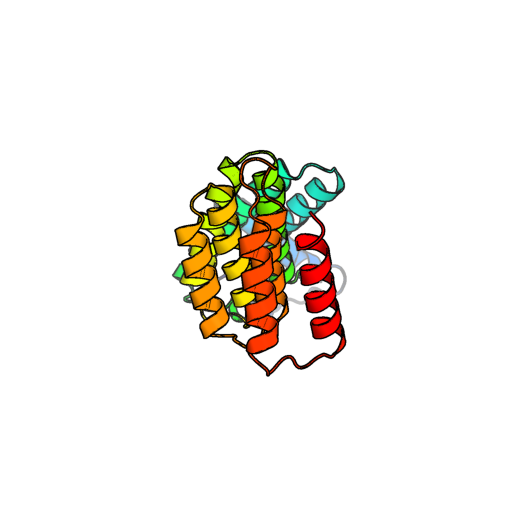0 90.31 89 GLU A C 1
ATOM 753 O O . GLU A 1 89 ? -2.635 -9.364 -17.277 1.00 90.31 89 GLU A O 1
ATOM 758 N N . LYS A 1 90 ? -1.287 -7.597 -17.636 1.00 88.19 90 LYS A N 1
ATOM 759 C CA . LYS A 1 90 ? -0.716 -8.108 -18.887 1.00 88.19 90 LYS A CA 1
ATOM 760 C C . LYS A 1 90 ? 0.180 -9.329 -18.663 1.00 88.19 90 LYS A C 1
ATOM 762 O O . LYS A 1 90 ? 0.087 -10.288 -19.426 1.00 88.19 90 LYS A O 1
ATOM 767 N N . GLU A 1 91 ? 1.031 -9.287 -17.643 1.00 88.25 91 GLU A N 1
ATOM 768 C CA . GLU A 1 91 ? 2.031 -10.328 -17.368 1.00 88.25 91 GLU A CA 1
ATOM 769 C C . GLU A 1 91 ? 1.497 -11.441 -16.448 1.00 88.25 91 GLU A C 1
ATOM 771 O O . GLU A 1 91 ? 2.106 -12.502 -16.323 1.00 88.25 91 GLU A O 1
ATOM 776 N N . GLY A 1 92 ? 0.326 -11.239 -15.835 1.00 91.06 92 GLY A N 1
ATOM 777 C CA . GLY A 1 92 ? -0.346 -12.247 -15.017 1.00 91.06 92 GLY A CA 1
ATOM 778 C C . GLY A 1 92 ? 0.309 -12.488 -13.655 1.00 91.06 92 GLY A C 1
ATOM 779 O O . GLY A 1 92 ? 0.167 -13.581 -13.106 1.00 91.06 92 GLY A O 1
ATOM 780 N N . HIS A 1 93 ? 1.016 -11.495 -13.109 1.00 93.06 93 HIS A N 1
ATOM 781 C CA . HIS A 1 93 ? 1.563 -11.557 -11.751 1.00 93.06 93 HIS A CA 1
ATOM 782 C C . HIS A 1 93 ? 0.440 -11.549 -10.710 1.00 93.06 93 HIS A C 1
ATOM 784 O O . HIS A 1 93 ? -0.545 -10.829 -10.864 1.00 93.06 93 HIS A O 1
ATOM 790 N N . ASN A 1 94 ? 0.596 -12.308 -9.624 1.00 95.56 94 ASN A N 1
ATOM 791 C CA . ASN A 1 94 ? -0.428 -12.405 -8.572 1.00 95.56 94 ASN A CA 1
ATOM 792 C C . ASN A 1 94 ? 0.093 -12.077 -7.158 1.00 95.56 94 ASN A C 1
ATOM 794 O O . ASN A 1 94 ? -0.663 -12.139 -6.181 1.00 95.56 94 ASN A O 1
ATOM 798 N N . SER A 1 95 ? 1.372 -11.713 -7.043 1.00 97.38 95 SER A N 1
ATOM 799 C CA . SER A 1 95 ? 2.025 -11.312 -5.797 1.00 97.38 95 SER A CA 1
ATOM 800 C C . SER A 1 95 ? 3.035 -10.190 -6.039 1.00 97.38 95 SER A C 1
ATOM 802 O O . SER A 1 95 ? 3.661 -10.107 -7.099 1.00 97.38 95 SER A O 1
ATOM 804 N N . LEU A 1 96 ? 3.221 -9.320 -5.043 1.00 96.56 96 LEU A N 1
ATOM 805 C CA . LEU A 1 96 ? 4.230 -8.260 -5.121 1.00 96.56 96 LEU A CA 1
ATOM 806 C C . LEU A 1 96 ? 5.649 -8.842 -5.217 1.00 96.56 96 LEU A C 1
ATOM 808 O O . LEU A 1 96 ? 6.528 -8.242 -5.823 1.00 96.56 96 LEU A O 1
ATOM 812 N N . GLU A 1 97 ? 5.876 -10.029 -4.650 1.00 95.12 97 GLU A N 1
ATOM 813 C CA . GLU A 1 97 ? 7.155 -10.735 -4.710 1.00 95.12 97 GLU A CA 1
ATOM 814 C C . GLU A 1 97 ? 7.528 -11.216 -6.113 1.00 95.12 97 GLU A C 1
ATOM 816 O O . GLU A 1 97 ? 8.716 -11.342 -6.398 1.00 95.12 97 GLU A O 1
ATOM 821 N N . GLU A 1 98 ? 6.557 -11.543 -6.963 1.00 94.19 98 GLU A N 1
ATOM 822 C CA . GLU A 1 98 ? 6.818 -11.854 -8.370 1.00 94.19 98 GLU A CA 1
ATOM 823 C C . GLU A 1 98 ? 7.188 -10.591 -9.135 1.00 94.19 98 GLU A C 1
ATOM 825 O O . GLU A 1 98 ? 8.213 -10.573 -9.812 1.00 94.19 98 GLU A O 1
ATOM 830 N N . LEU A 1 99 ? 6.411 -9.520 -8.952 1.00 93.00 99 LEU A N 1
ATOM 831 C CA . LEU A 1 99 ? 6.667 -8.237 -9.597 1.00 93.00 99 LEU A CA 1
ATOM 832 C C . LEU A 1 99 ? 8.044 -7.675 -9.210 1.00 93.00 99 LEU A C 1
ATOM 834 O O . LEU A 1 99 ? 8.812 -7.282 -10.078 1.00 93.00 99 LEU A O 1
ATOM 838 N N . ASN A 1 100 ? 8.406 -7.722 -7.925 1.00 93.88 100 ASN A N 1
ATOM 839 C CA . ASN A 1 100 ? 9.704 -7.245 -7.436 1.00 93.88 100 ASN A CA 1
ATOM 840 C C . ASN A 1 100 ? 10.893 -8.060 -7.977 1.00 93.88 100 ASN A C 1
ATOM 842 O O . ASN A 1 100 ? 12.020 -7.596 -7.887 1.00 93.88 100 ASN A O 1
ATOM 846 N N . ARG A 1 101 ? 10.695 -9.288 -8.479 1.00 91.69 101 ARG A N 1
ATOM 847 C CA . ARG A 1 101 ? 11.791 -10.076 -9.079 1.00 91.69 101 ARG A CA 1
ATOM 848 C C . ARG A 1 101 ? 12.082 -9.707 -10.524 1.00 91.69 101 ARG A C 1
ATOM 850 O O . ARG A 1 101 ? 13.153 -10.050 -11.004 1.00 91.69 101 ARG A O 1
ATOM 857 N N . VAL A 1 102 ? 11.104 -9.129 -11.213 1.00 89.62 102 VAL A N 1
ATOM 858 C CA . VAL A 1 102 ? 11.187 -8.794 -12.642 1.00 89.62 102 VAL A CA 1
ATOM 859 C C . VAL A 1 102 ? 11.261 -7.290 -12.884 1.00 89.62 102 VAL A C 1
ATOM 861 O O . VAL A 1 102 ? 11.315 -6.862 -14.032 1.00 89.62 102 VAL A O 1
ATOM 864 N N . PHE A 1 103 ? 11.166 -6.500 -11.817 1.00 91.69 103 PHE A N 1
ATOM 865 C CA . PHE A 1 103 ? 11.326 -5.059 -11.837 1.00 91.69 103 PHE A CA 1
ATOM 866 C C . PHE A 1 103 ? 12.798 -4.736 -11.587 1.00 91.69 103 PHE A C 1
ATOM 868 O O . PHE A 1 103 ? 13.306 -5.028 -10.503 1.00 91.69 103 PHE A O 1
ATOM 875 N N . GLU A 1 104 ? 13.469 -4.171 -12.590 1.00 90.31 104 GLU A N 1
ATOM 876 C CA . GLU A 1 104 ? 14.879 -3.785 -12.501 1.00 90.31 104 GLU A CA 1
ATOM 877 C C . GLU A 1 104 ? 15.036 -2.504 -11.678 1.00 90.31 104 GLU A C 1
ATOM 879 O O . GLU A 1 104 ? 14.987 -1.393 -12.200 1.00 90.31 104 GLU A O 1
ATOM 884 N N . SER A 1 105 ? 15.186 -2.667 -10.365 1.00 89.69 105 SER A N 1
ATOM 885 C CA . SER A 1 105 ? 15.392 -1.573 -9.416 1.00 89.69 105 SER A CA 1
ATOM 886 C C . SER A 1 105 ? 16.046 -2.089 -8.134 1.00 89.69 105 SER A C 1
ATOM 888 O O . SER A 1 105 ? 15.819 -3.226 -7.708 1.00 89.69 105 SER A O 1
ATOM 890 N N . ASP A 1 106 ? 16.820 -1.223 -7.480 1.00 87.25 106 ASP A N 1
ATOM 891 C CA . ASP A 1 106 ? 17.370 -1.470 -6.142 1.00 87.25 106 ASP A CA 1
ATOM 892 C C . ASP A 1 106 ? 16.331 -1.246 -5.021 1.00 87.25 106 ASP A C 1
ATOM 894 O O . ASP A 1 106 ? 16.578 -1.557 -3.848 1.00 87.25 106 ASP A O 1
ATOM 898 N N . LEU A 1 107 ? 15.153 -0.706 -5.352 1.00 89.31 107 LEU A N 1
ATOM 899 C CA . LEU A 1 107 ? 14.072 -0.461 -4.408 1.00 89.31 107 LEU A CA 1
ATOM 900 C C . LEU A 1 107 ? 13.324 -1.751 -4.058 1.00 89.31 107 LEU A C 1
ATOM 902 O O . LEU A 1 107 ? 13.037 -2.617 -4.884 1.00 89.31 107 LEU A O 1
ATOM 906 N N . PHE A 1 108 ? 12.887 -1.833 -2.802 1.00 92.06 108 PHE A N 1
ATOM 907 C CA . PHE A 1 108 ? 11.889 -2.818 -2.403 1.00 92.06 108 PHE A CA 1
ATOM 908 C C . PHE A 1 108 ? 10.494 -2.242 -2.632 1.00 92.06 108 PHE A C 1
ATOM 910 O O . PHE A 1 108 ? 10.054 -1.371 -1.877 1.00 92.06 108 PHE A O 1
ATOM 917 N N . LEU A 1 109 ? 9.757 -2.787 -3.604 1.00 95.94 109 LEU A N 1
ATOM 918 C CA . LEU A 1 109 ? 8.382 -2.371 -3.905 1.00 95.94 109 LEU A CA 1
ATOM 919 C C . LEU A 1 109 ? 7.470 -2.466 -2.678 1.00 95.94 109 LEU A C 1
ATOM 921 O O . LEU A 1 109 ? 6.526 -1.693 -2.546 1.00 95.94 109 LEU A O 1
ATOM 925 N N . SER A 1 110 ? 7.759 -3.378 -1.745 1.00 96.06 110 SER A N 1
ATOM 926 C CA . SER A 1 110 ? 7.026 -3.468 -0.482 1.00 96.06 110 SER A CA 1
ATOM 927 C C . SER A 1 110 ? 7.090 -2.188 0.342 1.00 96.06 110 SER A C 1
ATOM 929 O O . SER A 1 110 ? 6.075 -1.822 0.922 1.00 96.06 110 SER A O 1
ATOM 931 N N . ASN A 1 111 ? 8.248 -1.518 0.383 1.00 95.69 111 ASN A N 1
ATOM 932 C CA . ASN A 1 111 ? 8.413 -0.275 1.137 1.00 95.69 111 ASN A CA 1
ATOM 933 C C . ASN A 1 111 ? 7.571 0.824 0.497 1.00 95.69 111 ASN A C 1
ATOM 935 O O . ASN A 1 111 ? 6.748 1.436 1.169 1.00 95.69 111 ASN A O 1
ATOM 939 N N . TRP A 1 112 ? 7.696 0.980 -0.821 1.00 97.50 112 TRP A N 1
ATOM 940 C CA . TRP A 1 112 ? 6.924 1.953 -1.585 1.00 97.50 112 TRP A CA 1
ATOM 941 C C . TRP A 1 112 ? 5.409 1.755 -1.425 1.00 97.50 112 TRP A C 1
ATOM 943 O O . TRP A 1 112 ? 4.690 2.703 -1.115 1.00 97.50 112 TRP A O 1
ATOM 953 N N . ILE A 1 113 ? 4.918 0.517 -1.551 1.00 98.00 113 ILE A N 1
ATOM 954 C CA . ILE A 1 113 ? 3.494 0.192 -1.381 1.00 98.00 113 ILE A CA 1
ATOM 955 C C . ILE A 1 113 ? 2.992 0.556 0.021 1.00 98.00 113 ILE A C 1
ATOM 957 O O . ILE A 1 113 ? 1.905 1.125 0.156 1.00 98.00 113 ILE A O 1
ATOM 961 N N . THR A 1 114 ? 3.758 0.240 1.070 1.00 96.75 114 THR A N 1
ATOM 962 C CA . THR A 1 114 ? 3.359 0.581 2.441 1.00 96.75 114 THR A CA 1
ATOM 963 C C . THR A 1 114 ? 3.454 2.078 2.719 1.00 96.75 114 THR A C 1
ATOM 965 O O . THR A 1 114 ? 2.568 2.620 3.375 1.00 96.75 114 THR A O 1
ATOM 968 N N . ASP A 1 115 ? 4.464 2.760 2.180 1.00 97.88 115 ASP A N 1
ATOM 969 C CA . ASP A 1 115 ? 4.644 4.202 2.351 1.00 97.88 115 ASP A CA 1
ATOM 970 C C . ASP A 1 115 ? 3.537 4.984 1.635 1.00 97.88 115 ASP A C 1
ATOM 972 O O . ASP A 1 115 ? 3.005 5.950 2.183 1.00 97.88 115 ASP A O 1
ATOM 976 N N . LEU A 1 116 ? 3.134 4.552 0.434 1.00 98.44 116 LEU A N 1
ATOM 977 C CA . LEU A 1 116 ? 1.994 5.126 -0.279 1.00 98.44 116 LEU A CA 1
ATOM 978 C C . LEU A 1 116 ? 0.702 4.965 0.528 1.00 98.44 116 LEU A C 1
ATOM 980 O O . LEU A 1 116 ? -0.036 5.935 0.702 1.00 98.44 116 LEU A O 1
ATOM 984 N N . GLU A 1 117 ? 0.428 3.769 1.052 1.00 98.31 117 GLU A N 1
ATOM 985 C CA . GLU A 1 117 ? -0.759 3.518 1.876 1.00 98.31 117 GLU A CA 1
ATOM 986 C C . GLU A 1 117 ? -0.807 4.434 3.107 1.00 98.31 117 GLU A C 1
ATOM 988 O O . GLU A 1 117 ? -1.825 5.092 3.346 1.00 98.31 117 GLU A O 1
ATOM 993 N N . MET A 1 118 ? 0.309 4.534 3.833 1.00 97.19 118 MET A N 1
ATOM 994 C CA . MET A 1 118 ? 0.441 5.403 5.002 1.00 97.19 118 MET A CA 1
ATOM 995 C C . MET A 1 118 ? 0.276 6.880 4.637 1.00 97.19 118 MET A C 1
ATOM 997 O O . MET A 1 118 ? -0.467 7.604 5.300 1.00 97.19 118 MET A O 1
ATOM 1001 N N . ASN A 1 119 ? 0.892 7.329 3.542 1.00 98.00 119 ASN A N 1
ATOM 1002 C CA . ASN A 1 119 ? 0.767 8.710 3.092 1.00 98.00 119 ASN A CA 1
ATOM 1003 C C . ASN A 1 119 ? -0.672 9.073 2.722 1.00 98.00 119 ASN A C 1
ATOM 1005 O O . ASN A 1 119 ? -1.128 10.170 3.052 1.00 98.00 119 ASN A O 1
ATOM 1009 N N . LEU A 1 120 ? -1.406 8.173 2.064 1.00 98.62 120 LEU A N 1
ATOM 1010 C CA . LEU A 1 120 ? -2.817 8.398 1.752 1.00 98.62 120 LEU A CA 1
ATOM 1011 C C . LEU A 1 120 ? -3.666 8.483 3.025 1.00 98.62 120 LEU A C 1
ATOM 1013 O O . LEU A 1 120 ? -4.570 9.319 3.087 1.00 98.62 120 LEU A O 1
ATOM 1017 N N . HIS A 1 121 ? -3.362 7.671 4.040 1.00 97.69 121 HIS A N 1
ATOM 1018 C CA . HIS A 1 121 ? -4.037 7.733 5.335 1.00 97.69 121 HIS A CA 1
ATOM 1019 C C . HIS A 1 121 ? -3.819 9.084 6.029 1.00 97.69 121 HIS A C 1
ATOM 1021 O O . HIS A 1 121 ? -4.780 9.760 6.399 1.00 97.69 121 HIS A O 1
ATOM 1027 N N . ASP A 1 122 ? -2.564 9.512 6.139 1.00 96.88 122 ASP A N 1
ATOM 1028 C CA . ASP A 1 122 ? -2.173 10.761 6.797 1.00 96.88 122 ASP A CA 1
ATOM 1029 C C . ASP A 1 122 ? -2.742 12.002 6.087 1.00 96.88 122 ASP A C 1
ATOM 1031 O O . ASP A 1 122 ? -3.171 12.963 6.736 1.00 96.88 122 ASP A O 1
ATOM 1035 N N . LEU A 1 123 ? -2.801 11.988 4.750 1.00 98.19 123 LEU A N 1
ATOM 1036 C CA . LEU A 1 123 ? -3.514 13.014 3.984 1.00 98.19 123 LEU A CA 1
ATOM 1037 C C . LEU A 1 123 ? -5.026 12.935 4.211 1.00 98.19 123 LEU A C 1
ATOM 1039 O O . LEU A 1 123 ? -5.678 13.974 4.306 1.00 98.19 123 LEU A O 1
ATOM 1043 N N . GLY A 1 124 ? -5.577 11.727 4.350 1.00 97.56 124 GLY A N 1
ATOM 1044 C CA . GLY A 1 124 ? -6.981 11.466 4.665 1.00 97.56 124 GLY A CA 1
ATOM 1045 C C . GLY A 1 124 ? -7.450 12.166 5.937 1.00 97.56 124 GLY A C 1
ATOM 1046 O O . GLY A 1 124 ? -8.528 12.768 5.946 1.00 97.56 124 GLY A O 1
ATOM 1047 N N . LEU A 1 125 ? -6.609 12.164 6.976 1.00 94.75 125 LEU A N 1
ATOM 1048 C CA . LEU A 1 125 ? -6.880 12.842 8.250 1.00 94.75 125 LEU A CA 1
ATOM 1049 C C . LEU A 1 125 ? -7.080 14.360 8.085 1.00 94.75 125 LEU A C 1
ATOM 1051 O O . LEU A 1 125 ? -7.785 14.979 8.878 1.00 94.75 125 LEU A O 1
ATOM 1055 N N . LYS A 1 126 ? -6.492 14.967 7.046 1.00 95.38 126 LYS A N 1
ATOM 1056 C CA . LYS A 1 126 ? -6.620 16.402 6.729 1.00 95.38 126 LYS A CA 1
ATOM 1057 C C . LYS A 1 126 ? -7.687 16.662 5.664 1.00 95.38 126 LYS A C 1
ATOM 1059 O O . LYS A 1 126 ? -8.393 17.666 5.716 1.00 95.38 126 LYS A O 1
ATOM 1064 N N . ASN A 1 127 ? -7.799 15.764 4.691 1.00 97.06 127 ASN A N 1
ATOM 1065 C CA . ASN A 1 127 ? -8.730 15.839 3.578 1.00 97.06 127 ASN A CA 1
ATOM 1066 C C . ASN A 1 127 ? -9.296 14.448 3.265 1.00 97.06 127 ASN A C 1
ATOM 1068 O O . ASN A 1 127 ? -8.636 13.599 2.664 1.00 97.06 127 ASN A O 1
ATOM 1072 N N . LYS A 1 128 ? -10.580 14.262 3.588 1.00 96.12 128 LYS A N 1
ATOM 1073 C CA . LYS A 1 128 ? -11.290 12.982 3.461 1.00 96.12 128 LYS A CA 1
ATOM 1074 C C . LYS A 1 128 ? -11.329 12.405 2.043 1.00 96.12 128 LYS A C 1
ATOM 1076 O O . LYS A 1 128 ? -11.571 11.209 1.894 1.00 96.12 128 LYS A O 1
ATOM 1081 N N . ASP A 1 129 ? -11.080 13.192 0.996 1.00 98.00 129 ASP A N 1
ATOM 1082 C CA . ASP A 1 129 ? -10.984 12.649 -0.363 1.00 98.00 129 ASP A CA 1
ATOM 1083 C C . ASP A 1 129 ? -9.798 11.685 -0.530 1.00 98.00 129 ASP A C 1
ATOM 1085 O O . ASP A 1 129 ? -9.879 10.750 -1.331 1.00 98.00 129 ASP A O 1
ATOM 1089 N N . TYR A 1 130 ? -8.740 11.823 0.274 1.00 98.56 130 TYR A N 1
ATOM 1090 C CA . TYR A 1 130 ? -7.626 10.876 0.265 1.00 98.56 130 TYR A CA 1
ATOM 1091 C C . TYR A 1 130 ? -7.993 9.510 0.853 1.00 98.56 130 TYR A C 1
ATOM 1093 O O . TYR A 1 130 ? -7.485 8.507 0.360 1.00 98.56 130 TYR A O 1
ATOM 1101 N N . PHE A 1 131 ? -8.970 9.413 1.763 1.00 98.56 131 PHE A N 1
ATOM 1102 C CA . PHE A 1 131 ? -9.495 8.105 2.180 1.00 98.56 131 PHE A CA 1
ATOM 1103 C C . PHE A 1 131 ? -10.179 7.361 1.029 1.00 98.56 131 PHE A C 1
ATOM 1105 O O . PHE A 1 131 ? -10.080 6.140 0.933 1.00 98.56 131 PHE A O 1
ATOM 1112 N N . LYS A 1 132 ? -10.824 8.074 0.097 1.00 98.56 132 LYS A N 1
ATOM 1113 C CA . LYS A 1 132 ? -11.397 7.448 -1.107 1.00 98.56 132 LYS A CA 1
ATOM 1114 C C . LYS A 1 132 ? -10.295 6.909 -2.024 1.00 98.56 132 LYS A C 1
ATOM 1116 O O . LYS A 1 132 ? -10.439 5.811 -2.562 1.00 98.56 132 LYS A O 1
ATOM 1121 N N . LYS A 1 133 ? -9.191 7.655 -2.172 1.00 98.69 133 LYS A N 1
ATOM 1122 C CA . LYS A 1 133 ? -7.997 7.208 -2.910 1.00 98.69 133 LYS A CA 1
ATOM 1123 C C . LYS A 1 133 ? -7.357 5.987 -2.240 1.00 98.69 133 LYS A C 1
ATOM 1125 O O . LYS A 1 133 ? -7.107 5.007 -2.932 1.00 98.69 133 LYS A O 1
ATOM 1130 N N . GLN A 1 134 ? -7.194 6.006 -0.914 1.00 98.75 134 GLN A N 1
ATOM 1131 C CA . GLN A 1 134 ? -6.688 4.877 -0.123 1.00 98.75 134 GLN A CA 1
ATOM 1132 C C . GLN A 1 134 ? -7.546 3.625 -0.329 1.00 98.75 134 GLN A C 1
ATOM 1134 O O . GLN A 1 134 ? -7.020 2.571 -0.661 1.00 98.75 134 GLN A O 1
ATOM 1139 N N . ILE A 1 135 ? -8.876 3.738 -0.229 1.00 98.81 135 ILE A N 1
ATOM 1140 C CA . ILE A 1 135 ? -9.790 2.608 -0.462 1.00 98.81 135 ILE A CA 1
ATOM 1141 C C . ILE A 1 135 ? -9.618 2.034 -1.869 1.00 98.81 135 ILE A C 1
ATOM 1143 O O . ILE A 1 135 ? -9.567 0.813 -2.020 1.00 98.81 135 ILE A O 1
ATOM 1147 N N . LYS A 1 136 ? -9.547 2.888 -2.900 1.00 98.62 136 LYS A N 1
ATOM 1148 C CA . LYS A 1 136 ? -9.333 2.435 -4.280 1.00 98.62 136 LYS A CA 1
ATOM 1149 C C . LYS A 1 136 ? -7.996 1.704 -4.403 1.00 98.62 136 LYS A C 1
ATOM 1151 O O . LYS A 1 136 ? -7.985 0.570 -4.865 1.00 98.62 136 LYS A O 1
ATOM 1156 N N . PHE A 1 137 ? -6.909 2.320 -3.947 1.00 98.75 137 PHE A N 1
ATOM 1157 C CA . PHE A 1 137 ? -5.572 1.733 -3.980 1.00 98.75 137 PHE A CA 1
ATOM 1158 C C . PHE A 1 137 ? -5.523 0.374 -3.267 1.00 98.75 137 PHE A C 1
ATOM 1160 O O . PHE A 1 137 ? -5.138 -0.623 -3.874 1.00 98.75 137 PHE A O 1
ATOM 1167 N N . CYS A 1 138 ? -6.001 0.297 -2.021 1.00 98.75 138 CYS A N 1
ATOM 1168 C CA . CYS A 1 138 ? -5.983 -0.944 -1.252 1.00 98.75 138 CYS A CA 1
ATOM 1169 C C . CYS A 1 138 ? -6.804 -2.053 -1.919 1.00 98.75 138 CYS A C 1
ATOM 1171 O O . CYS A 1 138 ? -6.403 -3.214 -1.909 1.00 98.75 138 CYS A O 1
ATOM 1173 N N . ARG A 1 139 ? -7.954 -1.718 -2.517 1.00 98.38 139 ARG A N 1
ATOM 1174 C CA . ARG A 1 139 ? -8.772 -2.687 -3.259 1.00 98.38 139 ARG A CA 1
ATOM 1175 C C . ARG A 1 139 ? -8.095 -3.173 -4.521 1.00 98.38 139 ARG A C 1
ATOM 1177 O O . ARG A 1 139 ? -8.106 -4.376 -4.762 1.00 98.38 139 ARG A O 1
ATOM 1184 N N . ASP A 1 140 ? -7.542 -2.253 -5.303 1.00 98.19 140 ASP A N 1
ATOM 1185 C CA . ASP A 1 140 ? -6.800 -2.584 -6.513 1.00 98.19 140 ASP A CA 1
ATOM 1186 C C . ASP A 1 140 ? -5.665 -3.558 -6.148 1.00 98.19 140 ASP A C 1
ATOM 1188 O O . ASP A 1 140 ? -5.585 -4.643 -6.719 1.00 98.19 140 ASP A O 1
ATOM 1192 N N . PHE A 1 141 ? -4.874 -3.244 -5.114 1.00 98.50 141 PHE A N 1
ATOM 1193 C CA . PHE A 1 141 ? -3.786 -4.100 -4.635 1.00 98.50 141 PHE A CA 1
ATOM 1194 C C . PHE A 1 141 ? -4.274 -5.486 -4.192 1.00 98.50 141 PHE A C 1
ATOM 1196 O O . PHE A 1 141 ? -3.754 -6.500 -4.649 1.00 98.50 141 PHE A O 1
ATOM 1203 N N . LEU A 1 142 ? -5.289 -5.556 -3.323 1.00 97.94 142 LEU A N 1
ATOM 1204 C CA . LEU A 1 142 ? -5.784 -6.830 -2.783 1.00 97.94 142 LEU A CA 1
ATOM 1205 C C . LEU A 1 142 ? -6.444 -7.720 -3.845 1.00 97.94 142 LEU A C 1
ATOM 1207 O O . LEU A 1 142 ? -6.487 -8.937 -3.668 1.00 97.94 142 LEU A O 1
ATOM 1211 N N . ASN A 1 143 ? -6.980 -7.129 -4.916 1.00 97.56 143 ASN A N 1
ATOM 1212 C CA . ASN A 1 143 ? -7.578 -7.868 -6.024 1.00 97.56 143 ASN A CA 1
ATOM 1213 C C . ASN A 1 143 ? -6.528 -8.358 -7.026 1.00 97.56 143 ASN A C 1
ATOM 1215 O O . ASN A 1 143 ? -6.652 -9.478 -7.515 1.00 97.56 143 ASN A O 1
ATOM 1219 N N . LEU A 1 144 ? -5.532 -7.526 -7.340 1.00 97.75 144 LEU A N 1
ATOM 1220 C CA . LEU A 1 144 ? -4.506 -7.835 -8.336 1.00 97.75 144 LEU A CA 1
ATOM 1221 C C . LEU A 1 144 ? -3.398 -8.728 -7.780 1.00 97.75 144 LEU A C 1
ATOM 1223 O O . LEU A 1 144 ? -2.908 -9.600 -8.486 1.00 97.75 144 LEU A O 1
ATOM 1227 N N . LEU A 1 145 ? -3.024 -8.538 -6.512 1.00 98.00 145 LEU A N 1
ATOM 1228 C CA . LEU A 1 145 ? -1.886 -9.216 -5.891 1.00 98.00 145 LEU A CA 1
ATOM 1229 C C . LEU A 1 145 ? -2.286 -10.037 -4.642 1.00 98.00 145 LEU A C 1
ATOM 1231 O O . LEU A 1 145 ? -1.679 -9.865 -3.574 1.00 98.00 145 LEU A O 1
ATOM 1235 N N . PRO A 1 146 ? -3.306 -10.920 -4.726 1.00 97.19 146 PRO A N 1
A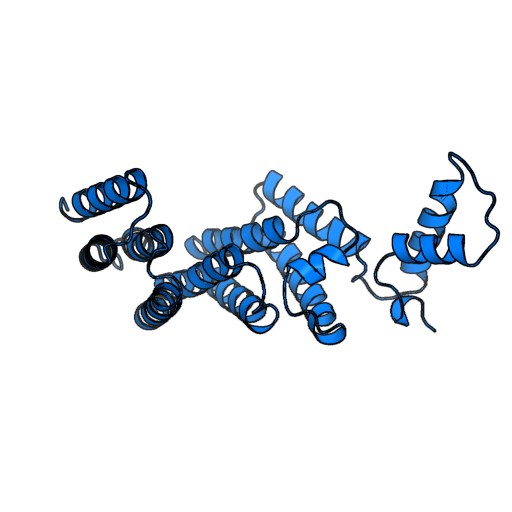TOM 1236 C CA . PRO A 1 146 ? -3.871 -11.617 -3.568 1.00 97.19 146 PRO A CA 1
ATOM 1237 C C . PRO A 1 146 ? -2.920 -12.632 -2.917 1.00 97.19 146 PRO A C 1
ATOM 1239 O O . PRO A 1 146 ? -3.162 -13.034 -1.775 1.00 97.19 146 PRO A O 1
ATOM 1242 N N . GLU A 1 147 ? -1.863 -13.053 -3.619 1.00 97.81 147 GLU A N 1
ATOM 1243 C CA . GLU A 1 147 ? -0.866 -14.023 -3.143 1.00 97.81 147 GLU A CA 1
ATOM 1244 C C . GLU A 1 147 ? 0.388 -13.353 -2.561 1.00 97.81 147 GLU A C 1
ATOM 1246 O O . GLU A 1 147 ? 1.355 -14.033 -2.217 1.00 97.81 147 GLU A O 1
ATOM 1251 N N . SER A 1 148 ? 0.367 -12.024 -2.397 1.00 98.25 148 SER A N 1
ATOM 1252 C CA . SER A 1 148 ? 1.439 -11.297 -1.709 1.00 98.25 148 SER A CA 1
ATOM 1253 C C . SER A 1 148 ? 1.635 -11.792 -0.274 1.00 98.25 148 SER A C 1
ATOM 1255 O O . SER A 1 148 ? 0.703 -12.298 0.362 1.00 98.25 148 SER A O 1
ATOM 1257 N N . LYS A 1 149 ? 2.835 -11.594 0.286 1.00 97.31 149 LYS A N 1
ATOM 1258 C CA . LYS A 1 149 ? 3.129 -11.990 1.674 1.00 97.31 149 LYS A CA 1
ATOM 1259 C C . LYS A 1 149 ? 2.090 -11.467 2.671 1.00 97.31 149 LYS A C 1
ATOM 1261 O O . LYS A 1 149 ? 1.637 -10.325 2.602 1.00 97.31 149 LYS A O 1
ATOM 1266 N N . ASP A 1 150 ? 1.807 -12.288 3.684 1.00 96.19 150 ASP A N 1
ATOM 1267 C CA . ASP A 1 150 ? 0.782 -12.019 4.698 1.00 96.19 150 ASP A CA 1
ATOM 1268 C C . ASP A 1 150 ? 0.901 -10.635 5.348 1.00 96.19 150 ASP A C 1
ATOM 1270 O O . ASP A 1 150 ? -0.121 -9.997 5.575 1.00 96.19 150 ASP A O 1
ATOM 1274 N N . TYR A 1 151 ? 2.116 -10.148 5.626 1.00 94.81 151 TYR A N 1
ATOM 1275 C CA . TYR A 1 151 ? 2.295 -8.835 6.255 1.00 94.81 151 TYR A CA 1
ATOM 1276 C C . TYR A 1 151 ? 1.806 -7.681 5.358 1.00 94.81 151 TYR A C 1
ATOM 1278 O O . TYR A 1 151 ? 1.252 -6.712 5.875 1.00 94.81 151 TYR A O 1
ATOM 1286 N N . LEU A 1 152 ? 1.943 -7.800 4.030 1.00 97.12 152 LEU A N 1
ATOM 1287 C CA . LEU A 1 152 ? 1.415 -6.825 3.070 1.00 97.12 152 LEU A CA 1
ATOM 1288 C C . LEU A 1 152 ? -0.102 -6.916 3.006 1.00 97.12 152 LEU A C 1
ATOM 1290 O O . LEU A 1 152 ? -0.783 -5.905 3.154 1.00 97.12 152 LEU A O 1
ATOM 1294 N N . ILE A 1 153 ? -0.644 -8.130 2.873 1.00 97.94 153 ILE A N 1
ATOM 1295 C CA . ILE A 1 153 ? -2.095 -8.349 2.865 1.00 97.94 153 ILE A CA 1
ATOM 1296 C C . ILE A 1 153 ? -2.727 -7.791 4.144 1.00 97.94 153 ILE A C 1
ATOM 1298 O O . ILE A 1 153 ? -3.742 -7.102 4.076 1.00 97.94 153 ILE A O 1
ATOM 1302 N N . GLN A 1 154 ? -2.113 -8.037 5.301 1.00 96.75 154 GLN A N 1
ATOM 1303 C CA . GLN A 1 154 ? -2.520 -7.479 6.587 1.00 96.75 154 GLN A CA 1
ATOM 1304 C C . GLN A 1 154 ? -2.470 -5.949 6.575 1.00 96.75 154 GLN A C 1
ATOM 1306 O O . GLN A 1 154 ? -3.470 -5.322 6.928 1.00 96.75 154 GLN A O 1
ATOM 1311 N N . SER A 1 155 ? -1.349 -5.351 6.150 1.00 95.44 155 SER A N 1
ATOM 1312 C CA . SER A 1 155 ? -1.167 -3.895 6.157 1.00 95.44 155 SER A CA 1
ATOM 1313 C C . SER A 1 155 ? -2.152 -3.174 5.236 1.00 95.44 155 SER A C 1
ATOM 1315 O O . SER A 1 155 ? -2.846 -2.255 5.661 1.00 95.44 155 SER A O 1
ATOM 1317 N N . ILE A 1 156 ? -2.299 -3.643 4.000 1.00 98.19 156 ILE A N 1
ATOM 1318 C CA . ILE A 1 156 ? -3.199 -3.029 3.021 1.00 98.19 156 ILE A CA 1
ATOM 1319 C C . ILE A 1 156 ? -4.673 -3.244 3.402 1.00 98.19 156 ILE A C 1
ATOM 1321 O O . ILE A 1 156 ? -5.494 -2.332 3.272 1.00 98.19 156 ILE A O 1
ATOM 1325 N N . SER A 1 157 ? -5.019 -4.414 3.955 1.00 98.12 157 SER A N 1
ATOM 1326 C CA . SER A 1 157 ? -6.386 -4.688 4.428 1.00 98.12 157 SER A CA 1
ATOM 1327 C C . SER A 1 157 ? -6.792 -3.794 5.600 1.00 98.12 157 SER A C 1
ATOM 1329 O O . SER A 1 157 ? -7.924 -3.305 5.620 1.00 98.12 157 SER A O 1
ATOM 1331 N N . LYS A 1 158 ? -5.900 -3.564 6.580 1.00 96.44 158 LYS A N 1
ATOM 1332 C CA . LYS A 1 158 ? -6.207 -2.645 7.692 1.00 96.44 158 LYS A CA 1
ATOM 1333 C C . LYS A 1 158 ? -6.339 -1.199 7.206 1.00 96.44 158 LYS A C 1
ATOM 1335 O O . LYS A 1 158 ? -7.195 -0.491 7.727 1.00 96.44 158 LYS A O 1
ATOM 1340 N N . GLY A 1 159 ? -5.563 -0.798 6.195 1.00 97.62 159 GLY A N 1
ATOM 1341 C CA . GLY A 1 159 ? -5.660 0.515 5.559 1.00 97.62 159 GLY A CA 1
ATOM 1342 C C . GLY A 1 159 ? -7.035 0.765 4.940 1.00 97.62 159 GLY A C 1
ATOM 1343 O O . GLY A 1 159 ? -7.691 1.757 5.257 1.00 97.62 159 GLY A O 1
ATOM 1344 N N . GLU A 1 160 ? -7.539 -0.190 4.140 1.00 98.44 160 GLU A N 1
ATOM 1345 C CA . GLU A 1 160 ? -8.901 -0.118 3.573 1.00 98.44 160 GLU A CA 1
ATOM 1346 C C . GLU A 1 160 ? -9.954 0.025 4.685 1.00 98.44 160 GLU A C 1
ATOM 1348 O O . GLU A 1 160 ? -10.855 0.864 4.604 1.00 98.44 160 GLU A O 1
ATOM 1353 N N . ALA A 1 161 ? -9.849 -0.802 5.727 1.00 98.50 161 ALA A N 1
ATOM 1354 C CA . ALA A 1 161 ? -10.808 -0.826 6.823 1.00 98.50 161 ALA A CA 1
ATOM 1355 C C . ALA A 1 161 ? -10.804 0.485 7.630 1.00 98.50 161 ALA A C 1
ATOM 1357 O O . ALA A 1 161 ? -11.871 1.028 7.921 1.00 98.50 161 ALA A O 1
ATOM 1358 N N . ALA A 1 162 ? -9.624 1.025 7.944 1.00 98.06 162 ALA A N 1
ATOM 1359 C CA . ALA A 1 162 ? -9.480 2.295 8.650 1.00 98.06 162 ALA A CA 1
ATOM 1360 C C . ALA A 1 162 ? -10.047 3.470 7.849 1.00 98.06 162 ALA A C 1
ATOM 1362 O O . ALA A 1 162 ? -10.799 4.274 8.399 1.00 98.06 162 ALA A O 1
ATOM 1363 N N . ALA A 1 163 ? -9.771 3.539 6.545 1.00 98.31 163 ALA A N 1
ATOM 1364 C CA . ALA A 1 163 ? -10.304 4.590 5.683 1.00 98.31 163 ALA A CA 1
ATOM 1365 C C . ALA A 1 163 ? -11.845 4.643 5.703 1.00 98.31 163 ALA A C 1
ATOM 1367 O O . ALA A 1 163 ? -12.429 5.726 5.748 1.00 98.31 163 ALA A O 1
ATOM 1368 N N . TYR A 1 164 ? -12.519 3.485 5.751 1.00 98.56 164 TYR A N 1
ATOM 1369 C CA . TYR A 1 164 ? -13.975 3.431 5.920 1.00 98.56 164 TYR A CA 1
ATOM 1370 C C . TYR A 1 164 ? -14.450 4.014 7.253 1.00 98.56 164 TYR A C 1
ATOM 1372 O O . TYR A 1 164 ? -15.422 4.771 7.274 1.00 98.56 164 TYR A O 1
ATOM 1380 N N . ILE A 1 165 ? -13.759 3.705 8.353 1.00 97.94 165 ILE A N 1
ATOM 1381 C CA . ILE A 1 165 ? -14.085 4.243 9.682 1.00 97.94 165 ILE A CA 1
ATOM 1382 C C . ILE A 1 165 ? -13.978 5.773 9.678 1.00 97.94 165 ILE A C 1
ATOM 1384 O O . ILE A 1 165 ? -14.917 6.447 10.101 1.00 97.94 165 ILE A O 1
ATOM 1388 N N . HIS A 1 166 ? -12.896 6.333 9.129 1.00 96.81 166 HIS A N 1
ATOM 1389 C CA . HIS A 1 166 ? -12.679 7.788 9.072 1.00 96.81 166 HIS A CA 1
ATOM 1390 C C . HIS A 1 166 ? -13.641 8.536 8.134 1.00 96.81 166 HIS A C 1
ATOM 1392 O O . HIS A 1 166 ? -13.937 9.724 8.327 1.00 96.81 166 HIS A O 1
ATOM 1398 N N . LEU A 1 167 ? -14.207 7.840 7.147 1.00 96.88 167 LEU A N 1
ATOM 1399 C CA . LEU A 1 167 ? -15.307 8.349 6.323 1.00 96.88 167 LEU A CA 1
ATOM 1400 C C . LEU A 1 167 ? -16.675 8.302 7.028 1.00 96.88 167 LEU A C 1
ATOM 1402 O O . LEU A 1 167 ? -17.657 8.798 6.478 1.00 96.88 167 LEU A O 1
ATOM 1406 N N . GLY A 1 168 ? -16.752 7.756 8.246 1.00 95.75 168 GLY A N 1
ATOM 1407 C CA . GLY A 1 168 ? -17.997 7.569 8.993 1.00 95.75 168 GLY A CA 1
ATOM 1408 C C . GLY A 1 168 ? -18.768 6.306 8.598 1.00 95.75 168 GLY A C 1
ATOM 1409 O O . GLY A 1 168 ? -19.840 6.044 9.136 1.00 95.75 168 GLY A O 1
ATOM 1410 N N . GLU A 1 169 ? -18.221 5.485 7.701 1.00 97.19 169 GLU A N 1
ATOM 1411 C CA . GLU A 1 169 ? -18.781 4.195 7.288 1.00 97.19 169 GLU A CA 1
ATOM 1412 C C . GLU A 1 169 ? -18.292 3.074 8.225 1.00 97.19 169 GLU A C 1
ATOM 1414 O O . GLU A 1 169 ? -17.758 2.049 7.795 1.00 97.19 169 GLU A O 1
ATOM 1419 N N . THR A 1 170 ? -18.459 3.288 9.532 1.00 96.00 170 THR A N 1
ATOM 1420 C CA . THR A 1 170 ? -17.879 2.463 10.606 1.00 96.00 170 THR A CA 1
ATOM 1421 C C . THR A 1 170 ? -18.274 0.992 10.520 1.00 96.00 170 THR A C 1
ATOM 1423 O O . THR A 1 170 ? -17.418 0.128 10.674 1.00 96.00 170 THR A O 1
ATOM 1426 N N . GLU A 1 171 ? -19.528 0.688 10.174 1.00 97.25 171 GLU A N 1
ATOM 1427 C CA . GLU A 1 171 ? -20.002 -0.688 9.967 1.00 97.25 171 GLU A CA 1
ATOM 1428 C C . GLU A 1 171 ? -19.214 -1.410 8.861 1.00 97.25 171 GLU A C 1
ATOM 1430 O O . GLU A 1 171 ? -18.822 -2.566 9.020 1.00 97.25 171 GLU A O 1
ATOM 1435 N N . LYS A 1 172 ? -18.918 -0.727 7.746 1.00 98.12 172 LYS A N 1
ATOM 1436 C CA . LYS A 1 172 ? -18.117 -1.320 6.665 1.00 98.12 172 LYS A CA 1
ATOM 1437 C C . LYS A 1 172 ? -16.677 -1.545 7.102 1.00 98.12 172 LYS A C 1
ATOM 1439 O O . LYS A 1 172 ? -16.111 -2.588 6.777 1.00 98.12 172 LYS A O 1
ATOM 1444 N N . GLY A 1 173 ? -16.101 -0.588 7.828 1.00 98.12 173 GLY A N 1
ATOM 1445 C CA . GLY A 1 173 ? -14.766 -0.721 8.407 1.00 98.12 173 GLY A CA 1
ATOM 1446 C C . GLY A 1 173 ? -14.670 -1.908 9.367 1.00 98.12 173 GLY A C 1
ATOM 1447 O O . GLY A 1 173 ? -13.775 -2.740 9.228 1.00 98.12 173 GLY A O 1
ATOM 1448 N N . ASP A 1 174 ? -15.643 -2.052 10.267 1.00 98.19 174 ASP A N 1
ATOM 1449 C CA . ASP A 1 174 ? -15.733 -3.166 11.214 1.00 98.19 174 ASP A CA 1
ATOM 1450 C C . ASP A 1 174 ? -15.811 -4.517 10.500 1.00 98.19 174 ASP A C 1
ATOM 1452 O O . ASP A 1 174 ? -15.003 -5.398 10.776 1.00 98.19 174 ASP A O 1
ATOM 1456 N N . ILE A 1 175 ? -16.704 -4.667 9.515 1.00 98.38 175 ILE A N 1
ATOM 1457 C CA . ILE A 1 175 ? -16.832 -5.911 8.736 1.00 98.38 175 ILE A CA 1
ATOM 1458 C C . ILE A 1 175 ? -15.497 -6.293 8.076 1.00 98.38 175 ILE A C 1
ATOM 1460 O O . ILE A 1 175 ? -15.146 -7.475 7.983 1.00 98.38 175 ILE A O 1
ATOM 1464 N N . LYS A 1 176 ? -14.731 -5.305 7.600 1.00 98.12 176 LYS A N 1
ATOM 1465 C CA . LYS A 1 176 ? -13.416 -5.532 6.989 1.00 98.12 176 LYS A CA 1
ATOM 1466 C C . LYS A 1 176 ? -12.378 -5.974 8.020 1.00 98.12 176 LYS A C 1
ATOM 1468 O O . LYS A 1 176 ? -11.676 -6.955 7.758 1.00 98.12 176 LYS A O 1
ATOM 1473 N N . PHE A 1 177 ? -12.324 -5.326 9.184 1.00 97.94 177 PHE A N 1
ATOM 1474 C CA . PHE A 1 177 ? -11.461 -5.745 10.291 1.00 97.94 177 PHE A CA 1
ATOM 1475 C C . PHE A 1 177 ? -11.810 -7.148 10.794 1.00 97.94 177 PHE A C 1
ATOM 1477 O O . PHE A 1 177 ? -10.935 -8.004 10.897 1.00 97.94 177 PHE A O 1
ATOM 1484 N N . GLU A 1 178 ? -13.087 -7.437 11.025 1.00 97.12 178 GLU A N 1
ATOM 1485 C CA . GLU A 1 178 ? -13.552 -8.760 11.444 1.00 97.12 178 GLU A CA 1
ATOM 1486 C C . GLU A 1 178 ? -13.157 -9.841 10.433 1.00 97.12 178 GLU A C 1
ATOM 1488 O O . GLU A 1 178 ? -12.678 -10.911 10.813 1.00 97.12 178 GLU A O 1
ATOM 1493 N N . ARG A 1 179 ? -13.292 -9.563 9.130 1.00 96.31 179 ARG A N 1
ATOM 1494 C CA . ARG A 1 179 ? -12.896 -10.502 8.075 1.00 96.31 179 ARG A CA 1
ATOM 1495 C C . ARG A 1 179 ? -11.395 -10.793 8.093 1.00 96.31 179 ARG A C 1
ATOM 1497 O O . ARG A 1 179 ? -11.021 -11.965 8.002 1.00 96.31 179 ARG A O 1
ATOM 1504 N N . ILE A 1 180 ? -10.541 -9.769 8.183 1.00 95.62 180 ILE A N 1
ATOM 1505 C CA . ILE A 1 180 ? -9.084 -9.976 8.180 1.00 95.62 180 ILE A CA 1
ATOM 1506 C C . ILE A 1 180 ? -8.613 -10.632 9.484 1.00 95.62 180 ILE A C 1
ATOM 1508 O O . ILE A 1 180 ? -7.798 -11.550 9.445 1.00 95.62 180 ILE A O 1
ATOM 1512 N N . LEU A 1 181 ? -9.193 -10.265 10.628 1.00 94.94 181 LEU A N 1
ATOM 1513 C CA . LEU A 1 181 ? -8.853 -10.839 11.932 1.00 94.94 181 LEU A CA 1
ATOM 1514 C C . LEU A 1 181 ? -9.400 -12.257 12.110 1.00 94.94 181 LEU A C 1
ATOM 1516 O O . LEU A 1 181 ? -8.792 -13.055 12.811 1.00 94.94 181 LEU A O 1
ATOM 1520 N N . LYS A 1 182 ? -10.467 -12.640 11.404 1.00 94.06 182 LYS A N 1
ATOM 1521 C CA . LYS A 1 182 ? -10.876 -14.049 11.308 1.00 94.06 182 LYS A CA 1
ATOM 1522 C C . LYS A 1 182 ? -9.835 -14.905 10.577 1.00 94.06 182 LYS A C 1
ATOM 1524 O O . LYS A 1 182 ? -9.667 -16.071 10.924 1.00 94.06 182 LYS A O 1
ATOM 1529 N N . LYS A 1 183 ? -9.149 -14.348 9.568 1.00 93.81 183 LYS A N 1
ATOM 1530 C CA . LYS A 1 183 ? -8.047 -15.027 8.859 1.00 93.81 183 LYS A CA 1
ATOM 1531 C C . LYS A 1 183 ? -6.765 -15.043 9.701 1.00 93.81 183 LYS A C 1
ATOM 1533 O O . LYS A 1 183 ? -6.050 -16.039 9.690 1.00 93.81 183 LYS A O 1
ATOM 1538 N N . TYR A 1 184 ? -6.507 -13.971 10.450 1.00 92.44 184 TYR A N 1
ATOM 1539 C CA . TYR A 1 184 ? -5.324 -13.808 11.298 1.00 92.44 184 TYR A CA 1
ATOM 1540 C C . TYR A 1 184 ? -5.713 -13.539 12.765 1.00 92.44 184 TYR A C 1
ATOM 1542 O O . TYR A 1 184 ? -5.471 -12.442 13.273 1.00 92.44 184 TYR A O 1
ATOM 1550 N N . PRO A 1 185 ? -6.293 -14.524 13.481 1.00 90.94 185 PRO A N 1
ATOM 1551 C CA . PRO A 1 185 ? -6.830 -14.309 14.831 1.00 90.94 185 PRO A CA 1
ATOM 1552 C C . PRO A 1 185 ? -5.763 -13.936 15.860 1.00 90.94 185 PRO A C 1
ATOM 1554 O O . PRO A 1 185 ? -6.065 -13.257 16.838 1.00 90.94 185 PRO A O 1
ATOM 1557 N N . ASN A 1 186 ? -4.510 -14.312 15.600 1.00 88.56 186 ASN A N 1
ATOM 1558 C CA . ASN A 1 186 ? -3.383 -14.114 16.511 1.00 88.56 186 ASN A CA 1
ATOM 1559 C C . ASN A 1 186 ? -2.586 -12.841 16.169 1.00 88.56 186 ASN A C 1
ATOM 1561 O O . ASN A 1 186 ? -1.502 -12.615 16.707 1.00 88.56 186 ASN A O 1
ATOM 1565 N N . TRP A 1 187 ? -3.086 -12.019 15.239 1.00 91.94 187 TRP A N 1
ATOM 1566 C CA . TRP A 1 187 ? -2.467 -10.752 14.868 1.00 91.94 187 TRP A CA 1
ATOM 1567 C C . TRP A 1 187 ? -2.900 -9.644 15.832 1.00 91.94 187 TRP A C 1
ATOM 1569 O O . TRP A 1 187 ? -3.791 -8.846 15.544 1.00 91.94 187 TRP A O 1
ATOM 1579 N N . THR A 1 188 ? -2.247 -9.590 16.994 1.00 92.56 188 THR A N 1
ATOM 1580 C CA . THR A 1 188 ? -2.554 -8.627 18.064 1.00 92.56 188 THR A CA 1
ATOM 1581 C C . THR A 1 188 ? -2.572 -7.178 17.582 1.00 92.56 188 THR A C 1
ATOM 1583 O O . THR A 1 188 ?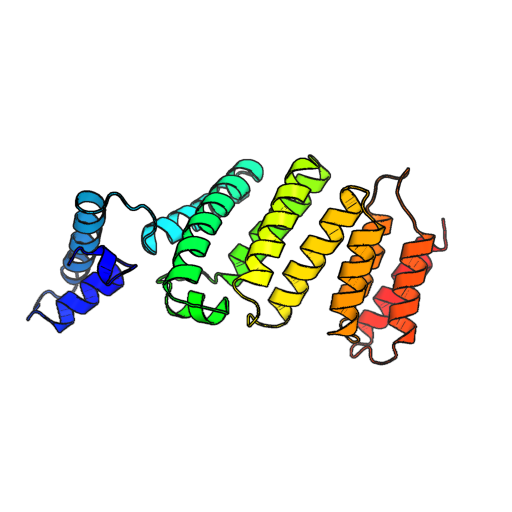 -3.498 -6.429 17.885 1.00 92.56 188 THR A O 1
ATOM 1586 N N . TRP A 1 189 ? -1.588 -6.799 16.764 1.00 93.00 189 TRP A N 1
ATOM 1587 C CA . TRP A 1 189 ? -1.489 -5.453 16.199 1.00 93.00 189 TRP A CA 1
ATOM 1588 C C . TRP A 1 189 ? -2.663 -5.082 15.290 1.00 93.00 189 TRP A C 1
ATOM 1590 O O . TRP A 1 189 ? -2.988 -3.903 15.190 1.00 93.00 189 TRP A O 1
ATOM 1600 N N . GLY A 1 190 ? -3.342 -6.057 14.682 1.00 94.94 190 GLY A N 1
ATOM 1601 C CA . GLY A 1 190 ? -4.561 -5.801 13.919 1.00 94.94 190 GLY A CA 1
ATOM 1602 C C . GLY A 1 190 ? -5.730 -5.368 14.810 1.00 94.94 190 GLY A C 1
ATOM 1603 O O . GLY A 1 190 ? -6.441 -4.427 14.465 1.00 94.94 190 GLY A O 1
ATOM 1604 N N . TYR A 1 191 ? -5.887 -5.979 15.992 1.00 95.69 191 TYR A N 1
ATOM 1605 C CA . TYR A 1 191 ? -6.884 -5.543 16.979 1.00 95.69 191 TYR A CA 1
ATOM 1606 C C . TYR A 1 191 ? -6.536 -4.187 17.590 1.00 95.69 191 TYR A C 1
ATOM 1608 O O . TYR A 1 191 ? -7.418 -3.342 17.725 1.00 95.69 191 TYR A O 1
ATOM 1616 N N . ILE A 1 192 ? -5.261 -3.969 17.941 1.00 95.00 192 ILE A N 1
ATOM 1617 C CA . ILE A 1 192 ? -4.797 -2.675 18.461 1.00 95.00 192 ILE A CA 1
ATOM 1618 C C . ILE A 1 192 ? -5.117 -1.581 17.444 1.00 95.00 192 ILE A C 1
ATOM 1620 O O . ILE A 1 192 ? -5.785 -0.610 17.777 1.00 95.00 192 ILE A O 1
ATOM 1624 N N . TYR A 1 193 ? -4.726 -1.781 16.185 1.00 96.12 193 TYR A N 1
ATOM 1625 C CA . TYR A 1 193 ? -4.952 -0.796 15.138 1.00 96.12 193 TYR A CA 1
ATOM 1626 C C . TYR A 1 193 ? -6.444 -0.519 14.900 1.00 96.12 193 TYR A C 1
ATOM 1628 O O . TYR A 1 193 ? -6.811 0.641 14.727 1.00 96.12 193 TYR A O 1
ATOM 1636 N N . TRP A 1 194 ? -7.307 -1.544 14.936 1.00 97.62 194 TRP A N 1
ATOM 1637 C CA . TRP A 1 194 ? -8.762 -1.375 14.818 1.00 97.62 194 TRP A CA 1
ATOM 1638 C C . TRP A 1 194 ? -9.348 -0.547 15.967 1.00 97.62 194 TRP A C 1
ATOM 1640 O O . TRP A 1 194 ? -10.106 0.392 15.722 1.00 97.62 194 TRP A O 1
ATOM 1650 N N . GLY A 1 195 ? -8.979 -0.857 17.213 1.00 96.75 195 GLY A N 1
ATOM 1651 C CA . GLY A 1 195 ? -9.420 -0.085 18.374 1.00 96.75 195 GLY A CA 1
ATOM 1652 C C . GLY A 1 195 ? -8.920 1.359 18.328 1.00 96.75 195 GLY A C 1
ATOM 1653 O O . GLY A 1 195 ? -9.704 2.281 18.555 1.00 96.75 195 GLY A O 1
ATOM 1654 N N . ASP A 1 196 ? -7.656 1.558 17.939 1.00 95.81 196 ASP A N 1
ATOM 1655 C CA . ASP A 1 196 ? -7.032 2.879 17.830 1.00 95.81 196 ASP A CA 1
ATOM 1656 C C . ASP A 1 196 ? -7.786 3.771 16.829 1.00 95.81 196 ASP A C 1
ATOM 1658 O O . ASP A 1 196 ? -7.934 4.963 17.089 1.00 95.81 196 ASP A O 1
ATOM 1662 N N . GLN A 1 197 ? -8.377 3.219 15.757 1.00 96.12 197 GLN A N 1
ATOM 1663 C CA . GLN A 1 197 ? -9.187 4.022 14.827 1.00 96.12 197 GLN A CA 1
ATOM 1664 C C . GLN A 1 197 ? -10.353 4.723 15.527 1.00 96.12 197 GLN A C 1
ATOM 1666 O O . GLN A 1 197 ? -10.621 5.882 15.241 1.00 96.12 197 GLN A O 1
ATOM 1671 N N . TYR A 1 198 ? -11.018 4.068 16.480 1.00 95.38 198 TYR A N 1
ATOM 1672 C CA . TYR A 1 198 ? -12.133 4.671 17.217 1.00 95.38 198 TYR A CA 1
ATOM 1673 C C . TYR A 1 198 ? -11.697 5.709 18.250 1.00 95.38 198 TYR A C 1
ATOM 1675 O O . TYR A 1 198 ? -12.517 6.531 18.659 1.00 95.38 198 TYR A O 1
ATOM 1683 N N . VAL A 1 199 ? -10.438 5.667 18.685 1.00 92.12 199 VAL A N 1
ATOM 1684 C CA . VAL A 1 199 ? -9.857 6.675 19.579 1.00 92.12 199 VAL A CA 1
ATOM 1685 C C . VAL A 1 199 ? -9.393 7.894 18.784 1.00 92.12 199 VAL A C 1
ATOM 1687 O O . VAL A 1 199 ? -9.565 9.010 19.260 1.00 92.12 199 VAL A O 1
ATOM 1690 N N . LEU A 1 200 ? -8.848 7.677 17.583 1.00 88.56 200 LEU A N 1
ATOM 1691 C CA . LEU A 1 200 ? -8.272 8.707 16.711 1.00 88.56 200 LEU A CA 1
ATOM 1692 C C . LEU A 1 200 ? -9.303 9.518 15.911 1.00 88.56 200 LEU A C 1
ATOM 1694 O O . LEU A 1 200 ? -8.937 10.526 15.312 1.00 88.56 200 LEU A O 1
ATOM 1698 N N . LEU A 1 201 ? -10.567 9.091 15.874 1.00 87.94 201 LEU A N 1
ATOM 1699 C CA . LEU A 1 201 ? -11.655 9.909 15.332 1.00 87.94 201 LEU A CA 1
ATOM 1700 C C . LEU A 1 201 ? -11.808 11.214 16.129 1.00 87.94 201 LEU A C 1
ATOM 1702 O O . LEU A 1 201 ? -11.585 11.234 17.340 1.00 87.94 201 LEU A O 1
ATOM 1706 N N . ASP A 1 202 ? -12.286 12.270 15.463 1.00 81.69 202 ASP A N 1
ATOM 1707 C CA . ASP A 1 202 ? -12.676 13.529 16.112 1.00 81.69 202 ASP A CA 1
ATOM 1708 C C . ASP A 1 202 ? -13.581 13.270 17.328 1.00 81.69 202 ASP A C 1
ATOM 1710 O O . ASP A 1 202 ? -14.426 12.376 17.279 1.00 81.69 202 ASP A O 1
ATOM 1714 N N . ASP A 1 203 ? -13.492 14.091 18.382 1.00 78.62 203 ASP A N 1
ATOM 1715 C CA . ASP A 1 203 ? -14.207 13.879 19.657 1.00 78.62 203 ASP A CA 1
ATOM 1716 C C . ASP A 1 203 ? -15.705 13.559 19.494 1.00 78.62 203 ASP A C 1
ATOM 1718 O O . ASP A 1 203 ? -16.260 12.746 20.229 1.00 78.62 203 ASP A O 1
ATOM 1722 N N . SER A 1 204 ? -16.367 14.171 18.506 1.00 81.19 204 SER A N 1
ATOM 1723 C CA . SER A 1 204 ? -17.793 13.942 18.221 1.00 81.19 204 SER A CA 1
ATOM 1724 C C . SER A 1 204 ? -18.120 12.559 17.634 1.00 81.19 204 SER A C 1
ATOM 1726 O O . SER A 1 204 ? -19.262 12.110 17.732 1.00 81.19 204 SER A O 1
ATOM 1728 N N . ALA A 1 205 ? -17.137 11.895 17.024 1.00 81.62 205 ALA A N 1
ATOM 1729 C CA . ALA A 1 205 ? -17.237 10.585 16.383 1.00 81.62 205 ALA A CA 1
ATOM 1730 C C . ALA A 1 205 ? -16.421 9.496 17.109 1.00 81.62 205 ALA A C 1
ATOM 1732 O O . ALA A 1 205 ? -16.611 8.308 16.835 1.00 81.62 205 ALA A O 1
ATOM 1733 N N . SER A 1 206 ? -15.543 9.883 18.040 1.00 89.31 206 SER A N 1
ATOM 1734 C CA . SER A 1 206 ? -14.771 8.974 18.885 1.00 89.31 206 SER A CA 1
ATOM 1735 C C . SER A 1 206 ? -15.677 8.008 19.651 1.00 89.31 206 SER A C 1
ATOM 1737 O O . SER A 1 206 ? -16.737 8.372 20.166 1.00 89.31 206 SER A O 1
ATOM 1739 N N . ASN A 1 207 ? -15.254 6.747 19.751 1.00 93.12 207 ASN A N 1
ATOM 1740 C CA . ASN A 1 207 ? -15.994 5.711 20.465 1.00 93.12 207 ASN A CA 1
ATOM 1741 C C . ASN A 1 207 ? -15.060 4.849 21.318 1.00 93.12 207 ASN A C 1
ATOM 1743 O O . ASN A 1 207 ? -14.765 3.692 21.010 1.00 93.12 207 ASN A O 1
ATOM 1747 N N . LYS A 1 208 ? -14.633 5.417 22.448 1.00 92.44 208 LYS A N 1
ATOM 1748 C CA . LYS A 1 208 ? -13.764 4.754 23.434 1.00 92.44 208 LYS A CA 1
ATOM 1749 C C . LYS A 1 208 ? -14.323 3.423 23.936 1.00 92.44 208 LYS A C 1
ATOM 1751 O O . LYS A 1 208 ? -13.569 2.475 24.122 1.00 92.44 208 LYS A O 1
ATOM 1756 N N . ARG A 1 209 ? -15.650 3.307 24.079 1.00 94.19 209 ARG A N 1
ATOM 1757 C CA . ARG A 1 209 ? -16.306 2.051 24.477 1.00 94.19 209 ARG A CA 1
ATOM 1758 C C . ARG A 1 209 ? -16.121 0.956 23.426 1.00 94.19 209 ARG A C 1
ATOM 1760 O O . ARG A 1 209 ? -15.880 -0.195 23.782 1.00 94.19 209 ARG A O 1
ATOM 1767 N N . LYS A 1 210 ? -16.238 1.295 22.140 1.00 95.56 210 LYS A N 1
ATOM 1768 C CA . LYS A 1 210 ? -15.985 0.361 21.036 1.00 95.56 210 LYS A CA 1
ATOM 1769 C C . LYS A 1 210 ? -14.507 -0.031 20.982 1.00 95.56 210 LYS A C 1
ATOM 1771 O O . LYS A 1 210 ? -14.219 -1.220 20.878 1.00 95.56 210 LYS A O 1
AT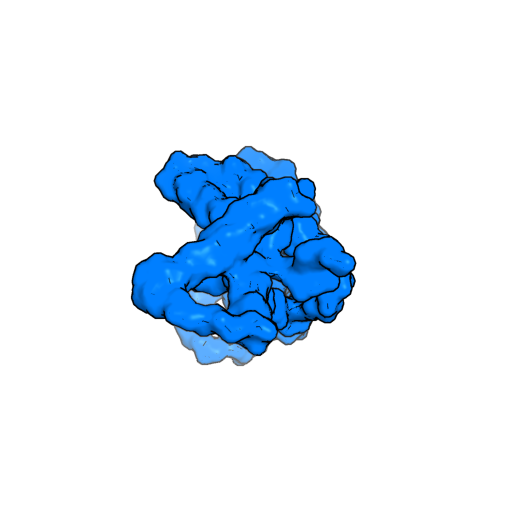OM 1776 N N . ALA A 1 211 ? -13.592 0.927 21.140 1.00 96.56 211 ALA A N 1
ATOM 1777 C CA . ALA A 1 211 ? -12.158 0.645 21.242 1.00 96.56 211 ALA A CA 1
ATOM 1778 C C . ALA A 1 211 ? -11.859 -0.339 22.390 1.00 96.56 211 ALA A C 1
ATOM 1780 O O . ALA A 1 211 ? -11.233 -1.375 22.174 1.00 96.56 211 ALA A O 1
ATOM 1781 N N . GLU A 1 212 ? -12.411 -0.090 23.584 1.00 96.25 212 GLU A N 1
ATOM 1782 C CA . GLU A 1 212 ? -12.274 -0.971 24.750 1.00 96.25 212 GLU A CA 1
ATOM 1783 C C . GLU A 1 212 ? -12.761 -2.400 24.462 1.00 96.25 212 GLU A C 1
ATOM 1785 O O . GLU A 1 212 ? -12.102 -3.374 24.835 1.00 96.25 212 GLU A O 1
ATOM 1790 N N . GLN A 1 213 ? -13.906 -2.543 23.787 1.00 95.88 213 GLN A N 1
ATOM 1791 C CA . GLN A 1 213 ? -14.446 -3.846 23.390 1.00 95.88 213 GLN A CA 1
ATOM 1792 C C . GLN A 1 213 ? -13.497 -4.593 22.448 1.00 95.88 213 GLN A C 1
ATOM 1794 O O . GLN A 1 213 ? -13.288 -5.790 22.636 1.00 95.88 213 GLN A O 1
ATOM 1799 N N . ILE A 1 214 ? -12.896 -3.898 21.479 1.00 96.38 214 ILE A N 1
ATOM 1800 C CA . ILE A 1 214 ? -11.944 -4.483 20.527 1.00 96.38 214 ILE A CA 1
ATOM 1801 C C . ILE A 1 214 ? -10.664 -4.934 21.244 1.00 96.38 214 ILE A C 1
ATOM 1803 O O . ILE A 1 214 ? -10.207 -6.060 21.036 1.00 96.38 214 ILE A O 1
ATOM 1807 N N . TYR A 1 215 ? -10.109 -4.118 22.143 1.00 95.50 215 TYR A N 1
ATOM 1808 C CA . TYR A 1 215 ? -8.918 -4.509 22.906 1.00 95.50 215 TYR A CA 1
ATOM 1809 C C . TYR A 1 215 ? -9.196 -5.706 23.829 1.00 95.50 215 TYR A C 1
ATOM 1811 O O . TYR A 1 215 ? -8.386 -6.631 23.926 1.00 95.50 215 TYR A O 1
ATOM 1819 N N . LYS A 1 216 ? -10.368 -5.741 24.478 1.00 94.25 216 LYS A N 1
ATOM 1820 C CA . LYS A 1 216 ? -10.795 -6.888 25.296 1.00 94.25 216 LYS A CA 1
ATOM 1821 C C . LYS A 1 216 ? -11.013 -8.147 24.461 1.00 94.25 216 LYS A C 1
ATOM 1823 O O . LYS A 1 216 ? -10.665 -9.229 24.927 1.00 94.25 216 LYS A O 1
ATOM 1828 N N . LEU A 1 217 ? -11.543 -8.016 23.245 1.00 93.62 217 LEU A N 1
ATOM 1829 C CA . LEU A 1 217 ? -11.682 -9.131 22.308 1.00 93.62 217 LEU A CA 1
ATOM 1830 C C . LEU A 1 217 ? -10.314 -9.747 21.981 1.00 93.62 217 LEU A C 1
ATOM 1832 O O . LEU A 1 217 ? -10.169 -10.966 22.026 1.00 93.62 217 LEU A O 1
ATOM 1836 N N . ALA A 1 218 ? -9.294 -8.919 21.744 1.00 92.31 218 ALA A N 1
ATOM 1837 C CA . ALA A 1 218 ? -7.931 -9.394 21.511 1.00 92.31 218 ALA A CA 1
ATOM 1838 C C . ALA A 1 218 ? -7.387 -10.204 22.700 1.00 92.31 218 ALA A C 1
ATOM 1840 O O . ALA A 1 218 ? -6.861 -11.300 22.516 1.00 92.31 218 ALA A O 1
ATOM 1841 N N . LEU A 1 219 ? -7.576 -9.703 23.928 1.00 91.00 219 LEU A N 1
ATOM 1842 C CA . LEU A 1 219 ? -7.165 -10.390 25.161 1.00 91.00 219 LEU A CA 1
ATOM 1843 C C . LEU A 1 219 ? -7.892 -11.729 25.371 1.00 91.00 219 LEU A C 1
ATOM 1845 O O . LEU A 1 219 ? -7.320 -12.654 25.946 1.00 91.00 219 LEU A O 1
ATOM 1849 N N . GLN A 1 220 ? -9.142 -11.843 24.917 1.00 89.62 220 GLN A N 1
ATOM 1850 C CA . GLN A 1 220 ? -9.939 -13.070 25.025 1.00 89.62 220 GLN A CA 1
ATOM 1851 C C . GLN A 1 220 ? -9.555 -14.133 23.993 1.00 89.62 220 GLN A C 1
ATOM 1853 O O . GLN A 1 220 ? -9.725 -15.319 24.270 1.00 89.62 220 GLN A O 1
ATOM 1858 N N . ASN A 1 221 ? -9.003 -13.740 22.842 1.00 82.06 221 ASN A N 1
ATOM 1859 C CA . ASN A 1 221 ? -8.601 -14.679 21.792 1.00 82.06 221 ASN A CA 1
ATOM 1860 C C . ASN A 1 221 ? -7.395 -15.563 22.164 1.00 82.06 221 ASN A C 1
ATOM 1862 O O . ASN A 1 221 ? -7.076 -16.483 21.419 1.00 82.06 221 ASN A O 1
ATOM 1866 N N . GLY A 1 222 ? -6.768 -15.350 23.328 1.00 60.91 222 GLY A N 1
ATOM 1867 C CA . GLY A 1 222 ? -5.999 -16.365 24.067 1.00 60.91 222 GLY A CA 1
ATOM 1868 C C . GLY A 1 222 ? -4.638 -16.783 23.497 1.00 60.91 222 GLY A C 1
ATOM 1869 O O . GLY A 1 222 ? -3.853 -17.382 24.222 1.00 60.91 222 GLY A O 1
ATOM 1870 N N . ASP A 1 223 ? -4.332 -16.428 22.252 1.00 73.75 223 ASP A N 1
ATOM 1871 C CA . ASP A 1 223 ? -3.169 -16.927 21.503 1.00 73.75 223 ASP A CA 1
ATOM 1872 C C . ASP A 1 223 ? -2.132 -15.820 21.198 1.00 73.75 223 ASP A C 1
ATOM 1874 O O . ASP A 1 223 ? -1.386 -15.854 20.210 1.00 73.75 223 ASP A O 1
ATOM 1878 N N . ILE A 1 224 ? -2.089 -14.792 22.053 1.00 79.75 224 ILE A N 1
ATOM 1879 C CA . ILE A 1 224 ? -1.132 -13.687 21.936 1.00 79.75 224 ILE A CA 1
ATOM 1880 C C . ILE A 1 224 ? 0.273 -14.212 22.254 1.00 79.75 224 ILE A C 1
ATOM 1882 O O . ILE A 1 224 ? 0.578 -14.589 23.383 1.00 79.75 224 ILE A O 1
ATOM 1886 N N . LYS A 1 225 ? 1.148 -14.220 21.242 1.00 76.06 225 LYS A N 1
ATOM 1887 C CA . LYS A 1 225 ? 2.483 -14.839 21.327 1.00 76.06 225 LYS A CA 1
ATOM 1888 C C . LYS A 1 225 ? 3.486 -14.071 22.190 1.00 76.06 225 LYS A C 1
ATOM 1890 O O . LYS A 1 225 ? 4.430 -14.677 22.688 1.00 76.06 225 LYS A O 1
ATOM 1895 N N . LYS A 1 226 ? 3.335 -12.750 22.302 1.00 82.88 226 LYS A N 1
ATOM 1896 C CA . LYS A 1 226 ? 4.291 -11.857 22.968 1.00 82.88 226 LYS A CA 1
ATOM 1897 C C . LYS A 1 226 ? 3.666 -11.255 24.215 1.00 82.88 226 LYS A C 1
ATOM 1899 O O . LYS A 1 226 ? 2.572 -10.701 24.144 1.00 82.88 226 LYS A O 1
ATOM 1904 N N . MET A 1 227 ? 4.368 -11.338 25.342 1.00 82.62 227 MET A N 1
ATOM 1905 C CA . MET A 1 227 ? 3.884 -10.760 26.597 1.00 82.62 227 MET A CA 1
ATOM 1906 C C . MET A 1 227 ? 3.788 -9.233 26.496 1.00 82.62 227 MET A C 1
ATOM 1908 O O . MET A 1 227 ? 2.844 -8.645 27.013 1.00 82.62 227 MET A O 1
ATOM 1912 N N . GLU A 1 228 ? 4.703 -8.603 25.756 1.00 88.12 228 GLU A N 1
ATOM 1913 C CA . GLU A 1 228 ? 4.709 -7.157 25.527 1.00 88.12 228 GLU A CA 1
ATOM 1914 C C . GLU A 1 228 ? 3.418 -6.690 24.835 1.00 88.12 228 GLU A C 1
ATOM 1916 O O . GLU A 1 228 ? 2.836 -5.682 25.226 1.00 88.12 228 GLU A O 1
ATOM 1921 N N . ASP A 1 229 ? 2.913 -7.457 23.863 1.00 90.38 229 ASP A N 1
ATOM 1922 C CA . ASP A 1 229 ? 1.663 -7.137 23.163 1.00 90.38 229 ASP A CA 1
ATOM 1923 C C . ASP A 1 229 ? 0.443 -7.217 24.110 1.00 90.38 229 ASP A C 1
ATOM 1925 O O . ASP A 1 229 ? -0.516 -6.453 23.967 1.00 90.38 229 ASP A O 1
ATOM 1929 N N . ILE A 1 230 ? 0.472 -8.119 25.103 1.00 89.88 230 ILE A N 1
ATOM 1930 C CA . ILE A 1 230 ? -0.571 -8.226 26.140 1.00 89.88 230 ILE A CA 1
ATOM 1931 C C . ILE A 1 230 ? -0.562 -6.984 27.032 1.00 89.88 230 ILE A C 1
ATOM 1933 O O . ILE A 1 230 ? -1.629 -6.472 27.385 1.00 89.88 230 ILE A O 1
ATOM 1937 N N . ASP A 1 231 ? 0.620 -6.510 27.418 1.00 92.12 231 ASP A N 1
ATOM 1938 C CA . ASP A 1 231 ? 0.749 -5.334 28.276 1.00 92.12 231 ASP A CA 1
ATOM 1939 C C . ASP A 1 231 ? 0.296 -4.063 27.546 1.00 92.12 231 ASP A C 1
ATOM 1941 O O . ASP A 1 231 ? -0.494 -3.304 28.110 1.00 92.12 231 ASP A O 1
ATOM 1945 N N . ILE A 1 232 ? 0.634 -3.913 26.257 1.00 93.62 232 ILE A N 1
ATOM 1946 C CA . ILE A 1 232 ? 0.107 -2.830 25.407 1.00 93.62 232 ILE A CA 1
ATOM 1947 C C . ILE A 1 232 ? -1.428 -2.854 25.377 1.00 93.62 232 ILE A C 1
ATOM 1949 O O . ILE A 1 232 ? -2.066 -1.823 25.583 1.00 93.62 232 ILE A O 1
ATOM 1953 N N . LEU A 1 233 ? -2.051 -4.019 25.166 1.00 93.06 233 LEU A N 1
ATOM 1954 C CA . LEU A 1 233 ? -3.515 -4.138 25.169 1.00 93.06 233 LEU A CA 1
ATOM 1955 C C . LEU A 1 233 ? -4.134 -3.756 26.518 1.00 93.06 233 LEU A C 1
ATOM 1957 O O . LEU A 1 233 ? -5.160 -3.077 26.558 1.00 93.06 233 LEU A O 1
ATOM 1961 N N . LYS A 1 234 ? -3.533 -4.186 27.633 1.00 93.38 234 LYS A N 1
ATOM 1962 C CA . LYS A 1 234 ? -4.009 -3.817 28.974 1.00 93.38 234 LYS A CA 1
ATOM 1963 C C . LYS A 1 234 ? -3.905 -2.316 29.209 1.00 93.38 234 LYS A C 1
ATOM 1965 O O . LYS A 1 234 ? -4.809 -1.748 29.817 1.00 93.38 234 LYS A O 1
ATOM 1970 N N . ASP A 1 235 ? -2.829 -1.689 28.752 1.00 93.69 235 ASP A N 1
ATOM 1971 C CA . ASP A 1 235 ? -2.642 -0.250 28.895 1.00 93.69 235 ASP A CA 1
ATOM 1972 C C . ASP A 1 235 ? -3.635 0.521 28.025 1.00 93.69 235 ASP A C 1
ATOM 1974 O O . ASP A 1 235 ? -4.334 1.385 28.553 1.00 93.69 235 ASP A O 1
ATOM 1978 N N . ARG A 1 236 ? -3.857 0.099 26.772 1.00 94.19 236 ARG A N 1
ATOM 1979 C CA . ARG A 1 236 ? -4.932 0.627 25.914 1.00 94.19 236 ARG A CA 1
ATOM 1980 C C . ARG A 1 236 ? -6.311 0.542 26.569 1.00 94.19 236 ARG A C 1
ATOM 1982 O O . ARG A 1 236 ? -7.053 1.520 26.550 1.00 94.19 236 ARG A O 1
ATOM 1989 N N . VAL A 1 237 ? -6.654 -0.586 27.203 1.00 94.56 237 VAL A N 1
ATOM 1990 C CA . VAL A 1 237 ? -7.921 -0.742 27.949 1.00 94.56 237 VAL A CA 1
ATOM 1991 C C . VAL A 1 237 ? -8.023 0.251 29.110 1.00 94.56 237 VAL A C 1
ATOM 1993 O O . VAL A 1 237 ? -9.083 0.840 29.310 1.00 94.56 237 VAL A O 1
ATOM 1996 N N . LYS A 1 238 ? -6.945 0.462 29.878 1.00 92.88 238 LYS A N 1
ATOM 1997 C CA . LYS A 1 238 ? -6.942 1.440 30.982 1.00 92.88 238 LYS A CA 1
ATOM 1998 C C . LYS A 1 238 ? -7.092 2.872 30.468 1.00 92.88 238 LYS A C 1
ATOM 2000 O O . LYS A 1 238 ? -7.848 3.639 31.055 1.00 92.88 238 LYS A O 1
ATOM 2005 N N . GLU A 1 239 ? -6.384 3.227 29.395 1.00 91.31 239 GLU A N 1
ATOM 2006 C CA . GLU A 1 239 ? -6.424 4.564 28.786 1.00 91.31 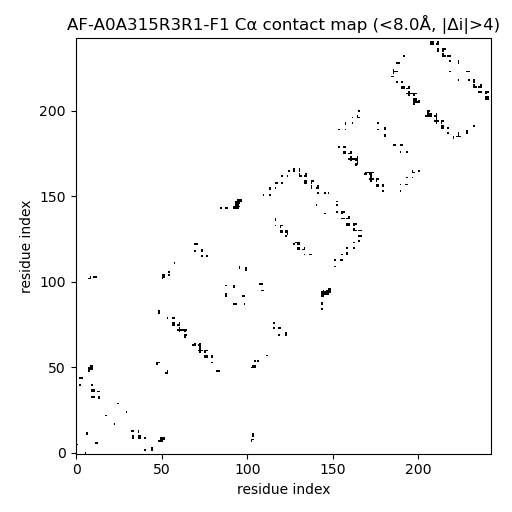239 GLU A CA 1
ATOM 2007 C C . GLU A 1 239 ? -7.851 4.955 28.389 1.00 91.31 239 GLU A C 1
ATOM 2009 O O . GLU A 1 239 ? -8.310 6.049 28.718 1.00 91.31 239 GLU A O 1
ATOM 2014 N N . VAL A 1 240 ? -8.585 4.045 27.742 1.00 91.69 240 VAL A N 1
ATOM 2015 C CA . VAL A 1 240 ? -9.954 4.328 27.283 1.00 91.69 240 VAL A CA 1
ATOM 2016 C C . VAL A 1 240 ? -11.015 4.231 28.383 1.00 91.69 240 VAL A C 1
ATOM 2018 O O . VAL A 1 240 ? -12.087 4.801 28.212 1.00 91.69 240 VAL A O 1
ATOM 2021 N N . ALA A 1 241 ? -10.735 3.551 29.502 1.00 84.62 241 ALA A N 1
ATOM 2022 C CA . ALA A 1 241 ? -11.665 3.406 30.628 1.00 84.62 241 ALA A CA 1
ATOM 2023 C C . ALA A 1 241 ? -11.641 4.587 31.622 1.00 84.62 241 ALA A C 1
ATOM 2025 O O . ALA A 1 241 ? -12.571 4.740 32.412 1.00 84.62 241 ALA A O 1
ATOM 2026 N N . ASN A 1 242 ? -10.584 5.406 31.611 1.00 72.75 242 ASN A N 1
ATOM 2027 C CA . ASN A 1 242 ? -10.382 6.515 32.556 1.00 72.75 242 ASN A CA 1
ATOM 2028 C C . ASN A 1 242 ? -10.997 7.859 32.104 1.00 72.75 242 ASN A C 1
ATOM 2030 O O . ASN A 1 242 ? -10.712 8.896 32.707 1.00 72.75 242 ASN A O 1
ATOM 2034 N N . HIS A 1 243 ? -11.831 7.857 31.061 1.00 57.97 243 HIS A N 1
ATOM 2035 C CA . HIS A 1 243 ? -12.473 9.035 30.467 1.00 57.97 243 HIS A CA 1
ATOM 2036 C C . HIS A 1 243 ? -13.935 8.757 30.122 1.00 57.97 243 HIS A C 1
ATOM 2038 O O . HIS A 1 243 ? -14.693 9.748 30.043 1.00 57.97 243 HIS A O 1
#